Protein AF-A0A0F7ZTK9-F1 (afdb_monomer)

Secondary structure (DSSP, 8-state):
--SEEEEEESS-HHHHHHTTEEPPSS-TTSS-GGGG-HHHHHHHHHHHHHHHHHT-TT-SSSHHHHHHHHHHH---SEEEEES-HHHHHTT-SEEEEEE--TTEEEHHHHHTS--TT-EEEEET-EEGGGEEEEEEHHHHHTT-TT--SS--TTSSEE-TT--TT---TT--TTTT-SSS---S-TTGGGTTTHHHHHHHSS-HHHHHHHHHHHHGGGGT--SSS-SS------------

Radius of gyration: 19.14 Å; Cα contacts (8 Å, |Δi|>4): 371; chains: 1; bounding box: 62×44×48 Å

pLDDT: mean 77.36, std 20.19, range [31.84, 98.62]

Nearest PDB structures (foldseek):
  5zj4-assembly1_A  TM=7.120E-01  e=3.304E-05  Streptomyces coelicolor A3(2)
  6vpa-assembly1_A  TM=7.539E-01  e=1.441E-04  Streptomyces scabiei 87.22
  6vvf-assembly1_A  TM=7.313E-01  e=9.691E-05  Streptomyces scabiei 87.22
  5tlb-assembly1_A  TM=7.228E-01  e=1.085E-04  Streptomyces scabiei 87.22
  5zj5-assembly3_B  TM=7.251E-01  e=2.142E-04  Streptomyces coelicolor A3(2)

Structure (mmCIF, N/CA/C/O backbone):
data_AF-A0A0F7ZTK9-F1
#
_entry.id   AF-A0A0F7ZTK9-F1
#
loop_
_atom_site.group_PDB
_atom_site.id
_atom_site.type_symbol
_atom_site.label_atom_id
_atom_site.label_alt_id
_atom_site.label_comp_id
_atom_site.label_asym_id
_atom_site.label_entity_id
_atom_site.label_seq_id
_atom_site.pdbx_PDB_ins_code
_atom_site.Cartn_x
_atom_site.Cartn_y
_atom_site.Cartn_z
_atom_site.occupancy
_atom_site.B_iso_or_equiv
_atom_site.auth_seq_id
_atom_site.auth_comp_id
_atom_site.auth_asym_id
_atom_site.auth_atom_id
_atom_site.pdbx_PDB_model_num
ATOM 1 N N . MET A 1 1 ? 9.951 -4.730 12.021 1.00 65.50 1 MET A N 1
ATOM 2 C CA . MET A 1 1 ? 8.786 -4.399 11.183 1.00 65.50 1 MET A CA 1
ATOM 3 C C . MET A 1 1 ? 7.826 -3.617 12.055 1.00 65.50 1 MET A C 1
ATOM 5 O O . MET A 1 1 ? 7.583 -4.061 13.175 1.00 65.50 1 MET A O 1
ATOM 9 N N . PRO A 1 2 ? 7.360 -2.450 11.594 1.00 82.50 2 PRO A N 1
ATOM 10 C CA . PRO A 1 2 ? 6.341 -1.679 12.297 1.00 82.50 2 PRO A CA 1
ATOM 11 C C . PRO A 1 2 ? 5.033 -2.473 12.380 1.00 82.50 2 PRO A C 1
ATOM 13 O O . PRO A 1 2 ? 4.751 -3.314 11.530 1.00 82.50 2 PRO A O 1
ATOM 16 N N . LEU A 1 3 ? 4.222 -2.203 13.400 1.00 87.19 3 LEU A N 1
ATOM 17 C CA . LEU A 1 3 ? 2.919 -2.856 13.550 1.00 87.19 3 LEU A CA 1
ATOM 18 C C . LEU A 1 3 ? 1.877 -2.299 12.564 1.00 87.19 3 LEU A C 1
ATOM 20 O O . LEU A 1 3 ? 0.954 -3.007 12.146 1.00 87.19 3 LEU A O 1
ATOM 24 N N . PHE A 1 4 ? 2.039 -1.028 12.207 1.00 92.94 4 PHE A N 1
ATOM 25 C CA . PHE A 1 4 ? 1.175 -0.297 11.298 1.00 92.94 4 PHE A CA 1
ATOM 26 C C . PHE A 1 4 ? 2.005 0.457 10.269 1.00 92.94 4 PHE A C 1
ATOM 28 O O . PHE A 1 4 ? 3.120 0.885 10.547 1.00 92.94 4 PHE A O 1
ATOM 35 N N . LEU A 1 5 ? 1.425 0.612 9.090 1.00 95.69 5 LEU A N 1
ATOM 36 C CA . LEU A 1 5 ? 1.937 1.426 8.002 1.00 95.69 5 LEU A CA 1
ATOM 37 C C . LEU A 1 5 ? 0.833 2.375 7.548 1.00 95.69 5 LEU A C 1
ATOM 39 O O . LEU A 1 5 ? -0.349 2.158 7.831 1.00 95.69 5 LEU A O 1
ATOM 43 N N . TYR A 1 6 ? 1.219 3.412 6.826 1.00 97.94 6 TYR A N 1
ATOM 44 C CA . TYR A 1 6 ? 0.328 4.475 6.408 1.00 97.94 6 TYR A CA 1
ATOM 45 C C . TYR A 1 6 ? 0.368 4.663 4.906 1.00 97.94 6 TYR A C 1
ATOM 47 O O . TYR A 1 6 ? 1.392 4.484 4.251 1.00 97.94 6 TYR A O 1
ATOM 55 N N . ARG A 1 7 ? -0.775 5.035 4.343 1.00 97.44 7 ARG A N 1
ATOM 56 C CA . ARG A 1 7 ? -0.875 5.404 2.937 1.00 97.44 7 ARG A CA 1
ATOM 57 C C . ARG A 1 7 ? -1.788 6.599 2.794 1.00 97.44 7 ARG A C 1
ATOM 59 O O . ARG A 1 7 ? -2.949 6.512 3.179 1.00 97.44 7 ARG A O 1
ATOM 66 N N . GLY A 1 8 ? -1.303 7.665 2.172 1.00 97.12 8 GLY A N 1
ATOM 67 C CA . GLY A 1 8 ? -2.183 8.704 1.674 1.00 97.12 8 GLY A CA 1
ATOM 68 C C . GLY A 1 8 ? -2.751 8.343 0.306 1.00 97.12 8 GLY A C 1
ATOM 69 O O . GLY A 1 8 ? -2.057 7.805 -0.563 1.00 97.12 8 GLY A O 1
ATOM 70 N N . ASP A 1 9 ? -4.022 8.652 0.082 1.00 97.06 9 ASP A N 1
ATOM 71 C CA . ASP A 1 9 ? -4.670 8.469 -1.213 1.00 97.06 9 ASP A CA 1
ATOM 72 C C . ASP A 1 9 ? -5.716 9.563 -1.467 1.00 97.06 9 ASP A C 1
ATOM 74 O O . ASP A 1 9 ? -6.225 10.190 -0.542 1.00 97.06 9 ASP A O 1
ATOM 78 N N . LYS A 1 10 ? -6.028 9.815 -2.740 1.00 96.62 10 LYS A N 1
ATOM 79 C CA . LYS A 1 10 ? -7.106 10.746 -3.122 1.00 96.62 10 LYS A CA 1
ATOM 80 C C . LYS A 1 10 ? -8.473 10.067 -3.127 1.00 96.62 10 LYS A C 1
ATOM 82 O O . LYS A 1 10 ? -9.509 10.710 -3.015 1.00 96.62 10 LYS A O 1
ATOM 87 N N . ARG A 1 11 ? -8.485 8.745 -3.297 1.00 96.88 11 ARG A N 1
ATOM 88 C CA . ARG A 1 11 ? -9.713 7.949 -3.300 1.00 96.88 11 ARG A CA 1
ATOM 89 C C . ARG A 1 11 ? -10.266 7.852 -1.888 1.00 96.88 11 ARG A C 1
ATOM 91 O O . ARG A 1 11 ? -9.503 7.649 -0.942 1.00 96.88 11 ARG A O 1
ATOM 98 N N . SER A 1 12 ? -11.586 7.942 -1.771 1.00 97.94 12 SER A N 1
ATOM 99 C CA . SER A 1 12 ? -12.268 7.841 -0.484 1.00 97.94 12 SER A CA 1
ATOM 100 C C . SER A 1 12 ? -12.329 6.394 0.032 1.00 97.94 12 SER A C 1
ATOM 102 O O . SER A 1 12 ? -12.200 5.446 -0.758 1.00 97.94 12 SER A O 1
ATOM 104 N N . PRO A 1 13 ? -12.603 6.195 1.333 1.00 98.38 13 PRO A N 1
ATOM 105 C CA . PRO A 1 13 ? -12.765 4.871 1.934 1.00 98.38 13 PRO A CA 1
ATOM 106 C C . PRO A 1 13 ? -13.832 4.024 1.233 1.00 98.38 13 PRO A C 1
ATOM 108 O O . PRO A 1 13 ? -13.662 2.822 1.020 1.00 98.38 13 PRO A O 1
ATOM 111 N N . GLN A 1 14 ? -14.925 4.654 0.796 1.00 97.94 14 GLN A N 1
ATOM 112 C CA . GLN A 1 14 ? -15.985 3.995 0.033 1.00 97.94 14 GLN A CA 1
ATOM 113 C C . GLN A 1 14 ? -15.464 3.516 -1.326 1.00 97.94 14 GLN A C 1
ATOM 115 O O . GLN A 1 14 ? -15.740 2.394 -1.738 1.00 97.94 14 GLN A O 1
ATOM 120 N N . GLU A 1 15 ? -14.666 4.327 -2.019 1.00 97.25 15 GLU A N 1
ATOM 121 C CA . GLU A 1 15 ? -14.114 3.948 -3.318 1.00 97.25 15 GLU A CA 1
ATOM 122 C C . GLU A 1 15 ? -13.096 2.802 -3.218 1.00 97.25 15 GLU A C 1
ATOM 124 O O . GLU A 1 15 ? -13.092 1.897 -4.057 1.00 97.25 15 GLU A O 1
ATOM 129 N N . ILE A 1 16 ? -12.244 2.822 -2.188 1.00 97.25 16 ILE A N 1
ATOM 130 C CA . ILE A 1 16 ? -11.256 1.767 -1.927 1.00 97.25 16 ILE A CA 1
ATOM 131 C C . ILE A 1 16 ? -11.946 0.465 -1.500 1.00 97.25 16 ILE A C 1
ATOM 133 O O . ILE A 1 16 ? -11.636 -0.601 -2.040 1.00 97.25 16 ILE A O 1
ATOM 137 N N . SER A 1 17 ? -12.916 0.539 -0.586 1.00 96.69 17 SER A N 1
ATOM 138 C CA . SER A 1 17 ? -13.657 -0.635 -0.106 1.00 96.69 17 SER A CA 1
ATOM 139 C C . SER A 1 17 ? -14.460 -1.316 -1.216 1.00 96.69 17 SER A C 1
ATOM 141 O O . SER A 1 17 ? -14.409 -2.541 -1.331 1.00 96.69 17 SER A O 1
ATOM 143 N N . LEU A 1 18 ? -15.105 -0.553 -2.110 1.00 95.50 18 LEU A N 1
ATOM 144 C CA . LEU A 1 18 ? -15.810 -1.092 -3.283 1.00 95.50 18 LEU A CA 1
ATOM 145 C C . LEU A 1 18 ? -14.894 -1.879 -4.230 1.00 95.50 18 LEU A C 1
ATOM 147 O O . LEU A 1 18 ? -15.356 -2.769 -4.943 1.00 95.50 18 LEU A O 1
ATOM 151 N N . ARG A 1 19 ? -13.594 -1.571 -4.240 1.00 93.94 19 ARG A N 1
ATOM 152 C CA . ARG A 1 19 ? -12.584 -2.291 -5.029 1.00 93.94 19 ARG A CA 1
ATOM 153 C C . ARG A 1 19 ? -11.926 -3.432 -4.250 1.00 93.94 19 ARG A C 1
ATOM 155 O O . ARG A 1 19 ? -11.054 -4.101 -4.796 1.00 93.94 19 ARG A O 1
ATOM 162 N N . GLY A 1 20 ? -12.318 -3.660 -2.999 1.00 95.50 20 GLY A N 1
ATOM 163 C CA . GLY A 1 20 ? -11.719 -4.669 -2.129 1.00 95.50 20 GLY A CA 1
ATOM 164 C C . GLY A 1 20 ? -10.342 -4.287 -1.578 1.00 95.50 20 GLY A C 1
ATOM 165 O O . GLY A 1 20 ? -9.671 -5.151 -1.017 1.00 95.50 20 GLY A O 1
ATOM 166 N N . GLY A 1 21 ? -9.919 -3.024 -1.713 1.00 96.75 21 GLY A N 1
ATOM 167 C CA . GLY A 1 21 ? -8.639 -2.524 -1.211 1.00 96.75 21 GLY A CA 1
ATOM 168 C C . GLY A 1 21 ? -7.838 -1.705 -2.228 1.00 96.75 21 GLY A C 1
ATOM 169 O O . GLY A 1 21 ? -8.361 -1.214 -3.234 1.00 96.75 21 GLY A O 1
ATOM 170 N N . PHE A 1 22 ? -6.544 -1.544 -1.959 1.00 96.56 22 PHE A N 1
ATOM 171 C CA . PHE A 1 22 ? -5.609 -0.834 -2.824 1.00 96.56 22 PHE A CA 1
ATOM 172 C C . PHE A 1 22 ? -5.007 -1.782 -3.855 1.00 96.56 22 PHE A C 1
ATOM 174 O O . PHE A 1 22 ? -4.252 -2.696 -3.528 1.00 96.56 22 PHE A O 1
ATOM 181 N N . HIS A 1 23 ? -5.317 -1.522 -5.120 1.00 94.50 23 HIS A N 1
ATOM 182 C CA . HIS A 1 23 ? -4.739 -2.240 -6.251 1.00 94.50 23 HIS A CA 1
ATOM 183 C C . HIS A 1 23 ? -3.439 -1.571 -6.703 1.00 94.50 23 HIS A C 1
ATOM 185 O O . HIS A 1 23 ? -3.404 -0.334 -6.770 1.00 94.50 23 HIS A O 1
ATOM 191 N N . PRO A 1 24 ? -2.418 -2.353 -7.096 1.00 92.75 24 PRO A N 1
ATOM 192 C CA . PRO A 1 24 ? -1.284 -1.829 -7.840 1.00 92.75 24 PRO A CA 1
ATOM 193 C C . PRO A 1 24 ? -1.728 -1.157 -9.146 1.00 92.75 24 PRO A C 1
ATOM 195 O O . PRO A 1 24 ? -2.803 -1.436 -9.694 1.00 92.75 24 PRO A O 1
ATOM 198 N N . ARG A 1 25 ? -0.907 -0.233 -9.647 1.00 89.12 25 ARG A N 1
ATOM 199 C CA . ARG A 1 25 ? -1.225 0.539 -10.854 1.00 89.12 25 ARG A CA 1
ATOM 200 C C . ARG A 1 25 ? -0.991 -0.296 -12.114 1.00 89.12 25 ARG A C 1
ATOM 202 O O . ARG A 1 25 ? 0.031 -0.965 -12.234 1.00 89.12 25 ARG A O 1
ATOM 209 N N . GLY A 1 26 ? -1.901 -0.167 -13.080 1.00 84.94 26 GLY A N 1
ATOM 210 C CA . GLY A 1 26 ? -1.816 -0.842 -14.377 1.00 84.94 26 GLY A CA 1
ATOM 211 C C . GLY A 1 26 ? -2.242 -2.311 -14.322 1.00 84.94 26 GLY A C 1
ATOM 212 O O . GLY A 1 26 ? -2.774 -2.786 -13.319 1.00 84.94 26 GLY A O 1
ATOM 213 N N . ASP A 1 27 ? -2.080 -3.023 -15.435 1.00 81.81 27 ASP A N 1
ATOM 214 C CA . ASP A 1 27 ? -2.319 -4.468 -15.522 1.00 81.81 27 ASP A CA 1
ATOM 215 C C . ASP A 1 27 ? -0.994 -5.226 -15.406 1.00 81.81 27 ASP A C 1
ATOM 217 O O . ASP A 1 27 ? -0.403 -5.645 -16.397 1.00 81.81 27 ASP A O 1
ATOM 221 N N . TYR A 1 28 ? -0.485 -5.339 -14.179 1.00 78.19 28 TYR A N 1
ATOM 222 C CA . TYR A 1 28 ? 0.826 -5.943 -13.931 1.00 78.19 28 TYR A CA 1
ATOM 223 C C . TYR A 1 28 ? 0.842 -7.461 -14.142 1.00 78.19 28 TYR A C 1
ATOM 225 O O . TYR A 1 28 ? 1.911 -8.030 -14.324 1.00 78.19 28 TYR A O 1
ATOM 233 N N . ALA A 1 29 ? -0.323 -8.115 -14.160 1.00 70.94 29 ALA A N 1
ATOM 234 C CA . ALA A 1 29 ? -0.420 -9.538 -14.471 1.00 70.94 29 ALA A CA 1
ATOM 235 C C . ALA A 1 29 ? -0.174 -9.820 -15.965 1.00 70.94 29 ALA A C 1
ATOM 237 O O . ALA A 1 29 ? 0.280 -10.905 -16.315 1.00 70.94 29 ALA A O 1
ATOM 238 N N . ALA A 1 30 ? -0.459 -8.843 -16.832 1.00 70.75 30 ALA A N 1
ATOM 239 C CA . ALA A 1 30 ? -0.237 -8.920 -18.275 1.00 70.75 30 ALA A CA 1
ATOM 240 C C . ALA A 1 30 ? 1.024 -8.170 -18.746 1.00 70.75 30 ALA A C 1
ATOM 242 O O . ALA A 1 30 ? 1.289 -8.108 -19.948 1.00 70.75 30 ALA A O 1
ATOM 243 N N . ALA A 1 31 ? 1.778 -7.567 -17.825 1.00 77.06 31 ALA A N 1
ATOM 244 C CA . ALA A 1 31 ? 2.967 -6.783 -18.135 1.00 77.06 31 ALA A CA 1
ATOM 245 C C . ALA A 1 31 ? 4.256 -7.622 -18.080 1.00 77.06 31 ALA A C 1
ATOM 247 O O . ALA A 1 31 ? 4.241 -8.791 -17.693 1.00 77.06 31 ALA A O 1
ATOM 248 N N . GLY A 1 32 ? 5.375 -7.024 -18.496 1.00 81.56 32 GLY A N 1
ATOM 249 C CA . GLY A 1 32 ? 6.684 -7.669 -18.472 1.00 81.56 32 GLY A CA 1
ATOM 250 C C . GLY A 1 32 ? 7.244 -7.850 -17.053 1.00 81.56 32 GLY A C 1
ATOM 251 O O . GLY A 1 32 ? 6.706 -7.303 -16.085 1.00 81.56 32 GLY A O 1
ATOM 252 N N . PRO A 1 33 ? 8.335 -8.622 -16.899 1.00 83.88 33 PRO A N 1
ATOM 253 C CA . PRO A 1 33 ? 8.920 -8.953 -15.598 1.00 83.88 33 PRO A CA 1
ATOM 254 C C . PRO A 1 33 ? 9.335 -7.726 -14.771 1.00 83.88 33 PRO A C 1
ATOM 256 O O . PRO A 1 33 ? 9.338 -7.774 -13.541 1.00 83.88 33 PRO A O 1
ATOM 259 N N . GLU A 1 34 ? 9.627 -6.600 -15.421 1.00 82.19 34 GLU A N 1
ATOM 260 C CA . GLU A 1 34 ? 10.055 -5.356 -14.789 1.00 82.19 34 GLU A CA 1
ATOM 261 C C . GLU A 1 34 ? 9.026 -4.763 -13.817 1.00 82.19 34 GLU A C 1
ATOM 263 O O . GLU A 1 34 ? 9.393 -3.999 -12.922 1.00 82.19 34 GLU A O 1
ATOM 268 N N . VAL A 1 35 ? 7.740 -5.108 -13.935 1.00 86.94 35 VAL A N 1
ATOM 269 C CA . VAL A 1 35 ? 6.702 -4.598 -13.021 1.00 86.94 35 VAL A CA 1
ATOM 270 C C . VAL A 1 35 ? 6.853 -5.112 -11.589 1.00 86.94 35 VAL A C 1
ATOM 272 O O . VAL A 1 35 ? 6.312 -4.493 -10.670 1.00 86.94 35 VAL A O 1
ATOM 275 N N . PHE A 1 36 ? 7.612 -6.196 -11.406 1.00 86.44 36 PHE A N 1
ATOM 276 C CA . PHE A 1 36 ? 7.968 -6.785 -10.115 1.00 86.44 36 PHE A CA 1
ATOM 277 C C . PHE A 1 36 ? 9.302 -6.256 -9.559 1.00 86.44 36 PHE A C 1
ATOM 279 O O . PHE A 1 36 ? 9.698 -6.642 -8.463 1.00 86.44 36 PHE A O 1
ATOM 286 N N . SER A 1 37 ? 9.985 -5.337 -10.248 1.00 86.31 37 SER A N 1
ATOM 287 C CA . SER A 1 37 ? 11.198 -4.700 -9.722 1.00 86.31 37 SER A CA 1
ATOM 288 C C . SER A 1 37 ? 10.857 -3.618 -8.689 1.00 86.31 37 SER A C 1
ATOM 290 O O . SER A 1 37 ? 10.227 -2.611 -9.023 1.00 86.31 37 SER A O 1
ATOM 292 N N . ILE A 1 38 ? 11.308 -3.807 -7.442 1.00 85.75 38 ILE A N 1
ATOM 293 C CA . ILE A 1 38 ? 11.190 -2.805 -6.364 1.00 85.75 38 ILE A CA 1
ATOM 294 C C . ILE A 1 38 ? 12.002 -1.554 -6.707 1.00 85.75 38 ILE A C 1
ATOM 296 O O . ILE A 1 38 ? 11.503 -0.450 -6.540 1.00 85.75 38 ILE A O 1
ATOM 300 N N . ARG A 1 39 ? 13.203 -1.715 -7.284 1.00 85.19 39 ARG A N 1
ATOM 301 C CA . ARG A 1 39 ? 14.011 -0.596 -7.796 1.00 85.19 39 ARG A CA 1
ATOM 302 C C . ARG A 1 39 ? 13.207 0.264 -8.763 1.00 85.19 39 ARG A C 1
ATOM 304 O O . ARG A 1 39 ? 13.048 1.457 -8.547 1.00 85.19 39 ARG A O 1
ATOM 311 N N . ARG A 1 40 ? 12.640 -0.367 -9.797 1.00 84.38 40 ARG A N 1
ATOM 312 C CA . ARG A 1 40 ? 11.818 0.336 -10.783 1.00 84.38 40 ARG A CA 1
ATOM 313 C C . ARG A 1 40 ? 10.622 1.009 -10.111 1.00 84.38 40 ARG A C 1
ATOM 315 O O . ARG A 1 40 ? 10.275 2.115 -10.496 1.00 84.38 40 ARG A O 1
ATOM 322 N N . H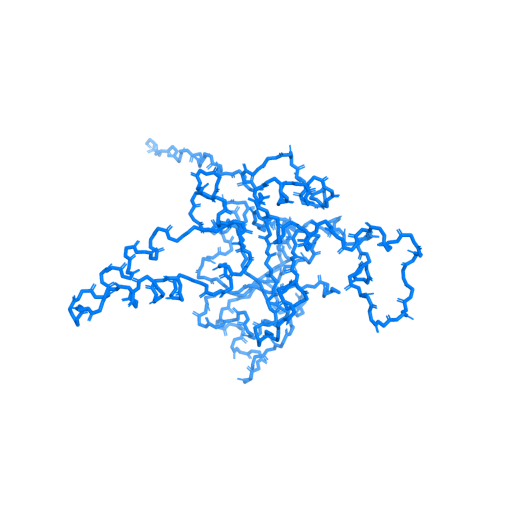IS A 1 41 ? 9.991 0.364 -9.130 1.00 88.25 41 HIS A N 1
ATOM 323 C CA . HIS A 1 41 ? 8.906 0.973 -8.366 1.00 88.25 41 HIS A CA 1
ATOM 324 C C . HIS A 1 41 ? 9.345 2.253 -7.636 1.00 88.25 41 HIS A C 1
ATOM 326 O O . HIS A 1 41 ? 8.731 3.288 -7.887 1.00 88.25 41 HIS A O 1
ATOM 332 N N . LYS A 1 42 ? 10.414 2.175 -6.826 1.00 86.25 42 LYS A N 1
ATOM 333 C CA . LYS A 1 42 ? 10.992 3.281 -6.039 1.00 86.25 42 LYS A CA 1
ATOM 334 C C . LYS A 1 42 ? 11.393 4.457 -6.925 1.00 86.25 42 LYS A C 1
ATOM 336 O O . LYS A 1 42 ? 10.996 5.589 -6.686 1.00 86.25 42 LYS A O 1
ATOM 341 N N . ASP A 1 43 ? 12.130 4.178 -7.997 1.00 83.56 43 ASP A N 1
ATOM 342 C CA . ASP A 1 43 ? 12.600 5.209 -8.929 1.00 83.56 43 ASP A CA 1
ATOM 343 C C . ASP A 1 43 ? 11.426 5.891 -9.669 1.00 83.56 43 ASP A C 1
ATOM 345 O O . ASP A 1 43 ? 11.512 7.023 -10.160 1.00 83.56 43 ASP A O 1
ATOM 349 N N . GLY A 1 44 ? 10.297 5.187 -9.744 1.00 81.62 44 GLY A N 1
ATOM 350 C CA . GLY A 1 44 ? 9.059 5.685 -10.296 1.00 81.62 44 GLY A CA 1
ATOM 351 C C . GLY A 1 44 ? 9.095 5.903 -11.814 1.00 81.62 44 GLY A C 1
ATOM 352 O O . GLY A 1 44 ? 10.097 5.702 -12.509 1.00 81.62 44 GLY A O 1
ATOM 353 N N . PRO A 1 45 ? 7.962 6.348 -12.376 1.00 73.81 45 PRO A N 1
ATOM 354 C CA . PRO A 1 45 ? 7.835 6.569 -13.812 1.00 73.81 45 PRO A CA 1
ATOM 355 C C . PRO A 1 45 ? 8.701 7.717 -14.330 1.00 73.81 45 PRO A C 1
ATOM 357 O O . PRO A 1 45 ? 9.010 7.737 -15.517 1.00 73.81 45 PRO A O 1
ATOM 360 N N . MET A 1 46 ? 9.069 8.673 -13.470 1.00 67.00 46 MET A N 1
ATOM 361 C CA . MET A 1 46 ? 9.837 9.853 -13.867 1.00 67.00 46 MET A CA 1
ATOM 362 C C . MET A 1 46 ? 11.299 9.507 -14.132 1.00 67.00 46 MET A C 1
ATOM 364 O O . MET A 1 46 ? 11.810 9.876 -15.183 1.00 67.00 46 MET A O 1
ATOM 368 N N . TYR A 1 47 ? 11.951 8.756 -13.239 1.00 64.94 47 TYR A N 1
ATOM 369 C CA . TYR A 1 47 ? 13.323 8.300 -13.461 1.00 64.94 47 TYR A CA 1
ATOM 370 C C . TYR A 1 47 ? 13.403 7.362 -14.670 1.00 64.94 47 TYR A C 1
ATOM 372 O O . TYR A 1 47 ? 14.293 7.485 -15.509 1.00 64.94 47 TYR A O 1
ATOM 380 N N . TRP A 1 48 ? 12.405 6.484 -14.831 1.00 59.66 48 TRP A N 1
ATOM 381 C CA . TRP A 1 48 ? 12.317 5.630 -16.013 1.00 59.66 48 TRP A CA 1
ATOM 382 C C . TRP A 1 48 ? 12.130 6.432 -17.310 1.00 59.66 48 TRP A C 1
ATOM 384 O O . TRP A 1 48 ? 12.812 6.165 -18.299 1.00 59.66 48 TRP A O 1
ATOM 394 N N . ALA A 1 49 ? 11.252 7.440 -17.312 1.00 59.59 49 ALA A N 1
ATOM 395 C CA . ALA A 1 49 ? 11.060 8.311 -18.467 1.00 59.59 49 ALA A CA 1
ATOM 396 C C . ALA A 1 49 ? 12.306 9.162 -18.766 1.00 59.59 49 ALA A C 1
ATOM 398 O O . ALA A 1 49 ? 12.627 9.348 -19.934 1.00 59.59 49 ALA A O 1
ATOM 399 N N . ALA A 1 50 ? 13.022 9.634 -17.740 1.00 58.84 50 ALA A N 1
ATOM 400 C CA . ALA A 1 50 ? 14.219 10.462 -17.874 1.00 58.84 50 ALA A CA 1
ATOM 401 C C . ALA A 1 50 ? 15.440 9.685 -18.403 1.00 58.84 50 ALA A C 1
ATOM 403 O O . ALA A 1 50 ? 16.178 10.210 -19.229 1.00 58.84 50 ALA A O 1
ATOM 404 N N . ASN A 1 51 ? 15.626 8.423 -18.010 1.00 57.59 51 ASN A N 1
ATOM 405 C CA . ASN A 1 51 ? 16.697 7.588 -18.573 1.00 57.59 51 ASN A CA 1
ATOM 406 C C . ASN A 1 51 ? 16.419 7.177 -20.027 1.00 57.59 51 ASN A C 1
ATOM 408 O O . ASN A 1 51 ? 17.341 7.024 -20.818 1.00 57.59 51 ASN A O 1
ATOM 412 N N . PHE A 1 52 ? 15.146 7.042 -20.408 1.00 55.62 52 PHE A N 1
ATOM 413 C CA . PHE A 1 52 ? 14.766 6.907 -21.819 1.00 55.62 52 PHE A CA 1
ATOM 414 C C . PHE A 1 52 ? 14.920 8.225 -22.588 1.00 55.62 52 PHE A C 1
ATOM 416 O O . PHE A 1 52 ? 15.158 8.222 -23.793 1.00 55.62 52 PHE A O 1
ATOM 423 N N . ALA A 1 53 ? 14.751 9.352 -21.895 1.00 52.19 53 ALA A N 1
ATOM 424 C CA . ALA A 1 53 ? 14.869 10.685 -22.458 1.00 52.19 53 ALA A CA 1
ATOM 425 C C . ALA A 1 53 ? 16.310 11.066 -22.787 1.00 52.19 53 ALA A C 1
ATOM 427 O O . ALA A 1 53 ? 16.546 11.722 -23.795 1.00 52.19 53 ALA A O 1
ATOM 428 N N . SER A 1 54 ? 17.270 10.641 -21.965 1.00 53.06 54 SER A N 1
ATOM 429 C CA . SER A 1 54 ? 18.692 10.884 -22.213 1.00 53.06 54 SER A CA 1
ATOM 430 C C . SER A 1 54 ? 19.225 10.160 -23.453 1.00 53.06 54 SER A C 1
ATOM 432 O O . SER A 1 54 ? 20.192 10.631 -24.039 1.00 53.06 54 SER A O 1
ATOM 434 N N . ASP A 1 55 ? 18.571 9.080 -23.899 1.00 51.84 55 ASP A N 1
ATOM 435 C CA . ASP A 1 55 ? 18.849 8.438 -25.196 1.00 51.84 55 ASP A CA 1
ATOM 436 C C . ASP A 1 55 ? 18.236 9.211 -26.387 1.00 51.84 55 ASP A C 1
ATOM 438 O O . ASP A 1 55 ? 18.542 8.939 -27.549 1.00 51.84 55 ASP A O 1
ATOM 442 N N . LEU A 1 56 ? 17.372 10.196 -26.117 1.00 50.69 56 LEU A N 1
ATOM 443 C CA . LEU A 1 56 ? 16.722 11.070 -27.093 1.00 50.69 56 LEU A CA 1
ATOM 444 C C . LEU A 1 56 ? 17.252 12.500 -26.929 1.00 50.69 56 LEU A C 1
ATOM 446 O O . LEU A 1 56 ? 16.551 13.392 -26.459 1.00 50.69 56 LEU A O 1
ATOM 450 N N . GLU A 1 57 ? 18.495 12.728 -27.347 1.00 50.94 57 GLU A N 1
ATOM 451 C CA . GLU A 1 57 ? 19.252 13.987 -27.210 1.00 50.94 57 GLU A CA 1
ATOM 452 C C . GLU A 1 57 ? 18.594 15.291 -27.758 1.00 50.94 57 GLU A C 1
ATOM 454 O O . GLU A 1 57 ? 19.264 16.316 -27.777 1.00 50.94 57 GLU A O 1
ATOM 459 N N . HIS A 1 58 ? 17.336 15.338 -28.232 1.00 51.06 58 HIS A N 1
ATOM 460 C CA . HIS A 1 58 ? 16.891 16.426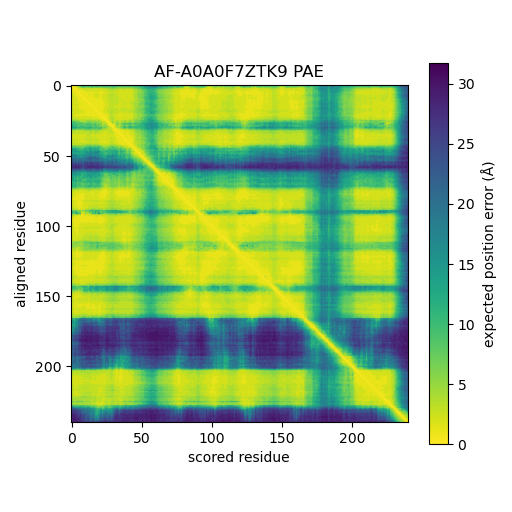 -29.133 1.00 51.06 58 HIS A CA 1
ATOM 461 C C . HIS A 1 58 ? 15.451 16.977 -29.035 1.00 51.06 58 HIS A C 1
ATOM 463 O O . HIS A 1 58 ? 15.003 17.607 -29.991 1.00 51.06 58 HIS A O 1
ATOM 469 N N . HIS A 1 59 ? 14.699 16.843 -27.938 1.00 51.78 59 HIS A N 1
ATOM 470 C CA . HIS A 1 59 ? 13.306 17.342 -27.943 1.00 51.78 59 HIS A CA 1
ATOM 471 C C . HIS A 1 59 ? 12.972 18.336 -26.827 1.00 51.78 59 HIS A C 1
ATOM 473 O O . HIS A 1 59 ? 12.374 17.961 -25.840 1.00 51.78 59 HIS A O 1
ATOM 479 N N . GLU A 1 60 ? 13.277 19.629 -26.983 1.00 56.47 60 GLU A N 1
ATOM 480 C CA . GLU A 1 60 ? 12.790 20.678 -26.055 1.00 56.47 60 GLU A CA 1
ATOM 481 C C . GLU A 1 60 ? 11.251 20.859 -26.082 1.00 56.47 60 GLU A C 1
ATOM 483 O O . GLU A 1 60 ? 10.674 21.400 -25.139 1.00 56.47 60 GLU A O 1
ATOM 488 N N . GLU A 1 61 ? 10.559 20.334 -27.099 1.00 58.50 61 GLU A N 1
ATOM 489 C CA . GLU A 1 61 ? 9.098 20.377 -27.241 1.00 58.50 61 GLU A CA 1
ATOM 490 C C . GLU A 1 61 ? 8.497 18.956 -27.190 1.00 58.50 61 GLU A C 1
ATOM 492 O O . GLU A 1 61 ? 8.941 18.061 -27.907 1.00 58.50 61 GLU A O 1
ATOM 497 N N . GLY A 1 62 ? 7.480 18.733 -26.343 1.00 61.97 62 GLY A N 1
ATOM 498 C CA . GLY A 1 62 ? 6.716 17.469 -26.284 1.00 61.97 62 GLY A CA 1
ATOM 499 C C . GLY A 1 62 ? 6.991 16.548 -25.084 1.00 61.97 62 GLY A C 1
ATOM 500 O O . GLY A 1 62 ? 6.258 15.576 -24.887 1.00 61.97 62 GLY A O 1
ATOM 501 N N . TRP A 1 63 ? 7.964 16.864 -24.215 1.00 66.38 63 TRP A N 1
ATOM 502 C CA . TRP A 1 63 ? 8.264 16.055 -23.017 1.00 66.38 63 TRP A CA 1
ATOM 503 C C . TRP A 1 63 ? 7.055 15.823 -22.116 1.00 66.38 63 TRP A C 1
ATOM 505 O O . TRP A 1 63 ? 6.905 14.736 -21.573 1.00 66.38 63 TRP A O 1
ATOM 515 N N . GLN A 1 64 ? 6.181 16.820 -21.958 1.00 66.69 64 GLN A N 1
ATOM 516 C CA . GLN A 1 64 ? 4.996 16.699 -21.107 1.00 66.69 64 GLN A CA 1
ATOM 517 C C . GLN A 1 64 ? 3.993 15.674 -21.651 1.00 66.69 64 GLN A C 1
ATOM 519 O O . GLN A 1 64 ? 3.396 14.939 -20.869 1.00 66.69 64 GLN A O 1
ATOM 524 N N . GLU A 1 65 ? 3.819 15.587 -22.968 1.00 69.88 65 GLU A N 1
ATOM 525 C CA . GLU A 1 65 ? 2.897 14.634 -23.592 1.00 69.88 65 GLU A CA 1
ATOM 526 C C . GLU A 1 65 ? 3.461 13.215 -23.525 1.00 69.88 65 GLU A C 1
ATOM 528 O O . GLU A 1 65 ? 2.780 12.320 -23.021 1.00 69.88 65 GLU A O 1
ATOM 533 N N . ILE A 1 66 ? 4.739 13.035 -23.882 1.00 67.62 66 ILE A N 1
ATOM 534 C CA . ILE A 1 66 ? 5.460 11.761 -23.725 1.00 67.62 66 ILE A CA 1
ATOM 535 C C . ILE A 1 66 ? 5.425 11.315 -22.258 1.00 67.62 66 ILE A C 1
ATOM 537 O O . ILE A 1 66 ? 5.124 10.161 -21.958 1.00 67.62 66 ILE A O 1
ATOM 541 N N . TYR A 1 67 ? 5.658 12.233 -21.322 1.00 67.38 67 TYR A N 1
ATOM 542 C CA . TYR A 1 67 ? 5.583 11.977 -19.887 1.00 67.38 67 TYR A CA 1
ATOM 543 C C . TYR A 1 67 ? 4.193 11.505 -19.456 1.00 67.38 67 TYR A C 1
ATOM 545 O O . TYR A 1 67 ? 4.074 10.481 -18.787 1.00 67.38 67 TYR A O 1
ATOM 553 N N . GLN A 1 68 ? 3.126 12.201 -19.855 1.00 70.00 68 GLN A N 1
ATOM 554 C CA . GLN A 1 68 ? 1.760 11.806 -19.504 1.00 70.00 68 GLN A CA 1
ATOM 555 C C . GLN A 1 68 ? 1.376 10.459 -20.124 1.00 70.00 68 GLN A C 1
ATOM 557 O O . GLN A 1 68 ? 0.718 9.645 -19.474 1.00 70.00 68 GLN A O 1
ATOM 562 N N . GLU A 1 69 ? 1.809 10.179 -21.351 1.00 70.06 69 GLU A N 1
ATOM 563 C CA . GLU A 1 69 ? 1.617 8.875 -21.985 1.00 70.06 69 GLU A CA 1
ATOM 564 C C . GLU A 1 69 ? 2.367 7.761 -21.249 1.00 70.06 69 GLU A C 1
ATOM 566 O O . GLU A 1 69 ? 1.780 6.719 -20.947 1.00 70.06 69 GLU A O 1
ATOM 571 N N . ARG A 1 70 ? 3.629 7.985 -20.871 1.00 69.69 70 ARG A N 1
ATOM 572 C CA . ARG A 1 70 ? 4.420 7.010 -20.108 1.00 69.69 70 ARG A CA 1
ATOM 573 C C . ARG A 1 70 ? 3.886 6.801 -18.700 1.00 69.69 70 ARG A C 1
ATOM 575 O O . ARG A 1 70 ? 3.793 5.662 -18.251 1.00 69.69 70 ARG A O 1
ATOM 582 N N . LEU A 1 71 ? 3.436 7.857 -18.028 1.00 71.00 71 LEU A N 1
ATOM 583 C CA . LEU A 1 71 ? 2.724 7.744 -16.759 1.00 71.00 71 LEU A CA 1
ATOM 584 C C . LEU A 1 71 ? 1.465 6.887 -16.897 1.00 71.00 71 LEU A C 1
ATOM 586 O O . LEU A 1 71 ? 1.178 6.071 -16.020 1.00 71.00 71 LEU A O 1
ATOM 590 N N . ARG A 1 72 ? 0.686 7.057 -17.971 1.00 72.31 72 ARG A N 1
ATOM 591 C CA . ARG A 1 72 ? -0.503 6.223 -18.226 1.00 72.31 72 ARG A CA 1
ATOM 592 C C . ARG A 1 72 ? -0.133 4.754 -18.431 1.00 72.31 72 ARG A C 1
ATOM 594 O O . ARG A 1 72 ? -0.903 3.892 -18.023 1.00 72.31 72 ARG A O 1
ATOM 601 N N . GLN A 1 73 ? 1.035 4.483 -19.008 1.00 75.19 73 GLN A N 1
ATOM 602 C CA . GLN A 1 73 ? 1.565 3.132 -19.220 1.00 75.19 73 GLN A CA 1
ATOM 603 C C . GLN A 1 73 ? 2.289 2.556 -17.990 1.00 75.19 73 GLN A C 1
ATOM 605 O O . GLN A 1 73 ? 2.523 1.347 -17.928 1.00 75.19 73 GLN A O 1
ATOM 610 N N . TRP A 1 74 ? 2.630 3.388 -16.997 1.00 83.06 74 TRP A N 1
ATOM 611 C CA . TRP A 1 74 ? 3.333 2.942 -15.800 1.00 83.06 74 TRP A CA 1
ATOM 612 C C . TRP A 1 74 ? 2.532 1.886 -15.052 1.00 83.06 74 TRP A C 1
ATOM 614 O O . TRP A 1 74 ? 1.430 2.137 -14.555 1.00 83.06 74 TRP A O 1
ATOM 624 N N . THR A 1 75 ? 3.140 0.713 -14.953 1.00 89.25 75 THR A N 1
ATOM 625 C CA . THR A 1 75 ? 2.569 -0.471 -14.327 1.00 89.25 75 THR A CA 1
ATOM 626 C C . THR A 1 75 ? 3.538 -0.993 -13.282 1.00 89.25 75 THR A C 1
ATOM 628 O O . THR A 1 75 ? 4.750 -0.969 -13.494 1.00 89.25 75 THR A O 1
ATOM 631 N N . THR A 1 76 ? 3.022 -1.441 -12.146 1.00 91.44 76 THR A N 1
ATOM 632 C CA . THR A 1 76 ? 3.815 -2.009 -11.055 1.00 91.44 76 THR A CA 1
ATOM 633 C C . THR A 1 76 ? 2.980 -3.027 -10.290 1.00 91.44 76 THR A C 1
ATOM 635 O O . THR A 1 76 ? 1.762 -2.885 -10.221 1.00 91.44 76 THR A O 1
ATOM 638 N N . ALA A 1 77 ? 3.628 -4.038 -9.718 1.00 93.00 77 ALA A N 1
ATOM 639 C CA . ALA A 1 77 ? 2.999 -5.027 -8.850 1.00 93.00 77 ALA A CA 1
ATOM 640 C C . ALA A 1 77 ? 2.828 -4.543 -7.397 1.00 93.00 77 ALA A C 1
ATOM 642 O O . ALA A 1 77 ? 2.283 -5.281 -6.578 1.00 93.00 77 ALA A O 1
ATOM 643 N N . TYR A 1 78 ? 3.274 -3.325 -7.073 1.00 93.75 78 TYR A N 1
ATOM 644 C CA . TYR A 1 78 ? 3.352 -2.824 -5.704 1.00 93.75 78 TYR A CA 1
ATOM 645 C C . TYR A 1 78 ? 2.403 -1.654 -5.413 1.00 93.75 78 TYR A C 1
ATOM 647 O O . TYR A 1 78 ? 2.019 -0.888 -6.303 1.00 93.75 78 TYR A O 1
ATOM 655 N N . VAL A 1 79 ? 2.062 -1.498 -4.134 1.00 95.62 79 VAL A N 1
ATOM 656 C CA . VAL A 1 79 ? 1.408 -0.311 -3.566 1.00 95.62 79 VAL A CA 1
ATOM 657 C C . VAL A 1 79 ? 2.295 0.256 -2.458 1.00 95.62 79 VAL A C 1
ATOM 659 O O . VAL A 1 79 ? 2.540 -0.443 -1.479 1.00 95.62 79 VAL A O 1
ATOM 662 N N . SER A 1 80 ? 2.727 1.512 -2.592 1.00 95.81 80 SER A N 1
ATOM 663 C CA . SER A 1 80 ? 3.538 2.206 -1.582 1.00 95.81 80 SER A CA 1
ATOM 664 C C . SER A 1 80 ? 2.768 2.493 -0.296 1.00 95.81 80 SER A C 1
ATOM 666 O O . SER A 1 80 ? 1.577 2.842 -0.320 1.00 95.81 80 SER A O 1
ATOM 668 N N . THR A 1 81 ? 3.487 2.406 0.811 1.00 96.69 81 THR A N 1
ATOM 669 C CA . THR A 1 81 ? 3.098 2.787 2.170 1.00 96.69 81 THR A CA 1
ATOM 670 C C . THR A 1 81 ? 4.328 3.352 2.885 1.00 96.69 81 THR A C 1
ATOM 672 O O . THR A 1 81 ? 5.442 3.133 2.427 1.00 96.69 81 THR A O 1
ATOM 675 N N . SER A 1 82 ? 4.146 4.047 4.003 1.00 95.81 82 SER A N 1
ATOM 676 C CA . SER A 1 82 ? 5.233 4.581 4.830 1.00 95.81 82 SER A CA 1
ATOM 677 C C . SER A 1 82 ? 5.058 4.161 6.288 1.00 95.81 82 SER A C 1
ATOM 679 O O . SER A 1 82 ? 3.937 3.920 6.744 1.00 95.81 82 SER A O 1
ATOM 681 N N . LYS A 1 83 ? 6.157 4.089 7.040 1.00 93.00 83 LYS A N 1
ATOM 682 C CA . LYS A 1 83 ? 6.127 4.019 8.512 1.00 93.00 83 LYS A CA 1
ATOM 683 C C . LYS A 1 83 ? 5.543 5.280 9.151 1.00 93.00 83 LYS A C 1
ATOM 685 O O . LYS A 1 83 ? 4.966 5.176 10.230 1.00 93.00 83 LYS A O 1
ATOM 690 N N . SER A 1 84 ? 5.654 6.428 8.485 1.00 94.00 84 SER A N 1
ATOM 691 C CA . SER A 1 84 ? 5.196 7.721 8.988 1.00 94.00 84 SER A CA 1
ATOM 692 C C . SER A 1 84 ? 3.876 8.133 8.343 1.00 94.00 84 SER A C 1
ATOM 694 O O . SER A 1 84 ? 3.735 8.163 7.116 1.00 94.00 84 SER A O 1
ATOM 696 N N . ALA A 1 85 ? 2.892 8.482 9.170 1.00 94.62 85 ALA A N 1
ATOM 697 C CA . ALA A 1 85 ? 1.626 9.020 8.689 1.00 94.62 85 ALA A CA 1
ATOM 698 C C . ALA A 1 85 ? 1.798 10.407 8.044 1.00 94.62 85 ALA A C 1
ATOM 700 O O . ALA A 1 85 ? 1.091 10.709 7.082 1.00 94.62 85 ALA A O 1
ATOM 701 N N . ASP A 1 86 ? 2.771 11.195 8.505 1.00 92.94 86 ASP A N 1
ATOM 702 C CA . ASP A 1 86 ? 3.122 12.492 7.922 1.00 92.94 86 ASP A CA 1
ATOM 703 C C . ASP A 1 86 ? 3.705 12.344 6.505 1.00 92.94 86 ASP A C 1
ATOM 705 O O . ASP A 1 86 ? 3.175 12.912 5.549 1.00 92.94 86 ASP A O 1
ATOM 709 N N . PHE A 1 87 ? 4.685 11.453 6.299 1.00 91.44 87 PHE A N 1
ATOM 710 C CA . PHE A 1 87 ? 5.184 11.182 4.941 1.00 91.44 87 PHE A CA 1
ATOM 711 C C . PHE A 1 87 ? 4.092 10.622 4.025 1.00 91.44 87 PHE A C 1
ATOM 713 O O . PHE A 1 87 ? 4.005 10.980 2.849 1.00 91.44 87 PHE A O 1
ATOM 720 N N . ALA A 1 88 ? 3.195 9.791 4.561 1.00 91.44 88 ALA A N 1
ATOM 721 C CA . ALA A 1 88 ? 2.068 9.277 3.798 1.00 91.44 88 ALA A CA 1
ATOM 722 C C . ALA A 1 88 ? 1.064 10.375 3.383 1.00 91.44 88 ALA A C 1
ATOM 724 O O . ALA A 1 88 ? 0.413 10.223 2.346 1.00 91.44 88 ALA A O 1
ATOM 725 N N . ARG A 1 89 ? 0.917 11.460 4.156 1.00 91.25 89 ARG A N 1
ATOM 726 C CA . ARG A 1 89 ? -0.104 12.508 3.974 1.00 91.25 89 ARG A CA 1
ATOM 727 C C . ARG A 1 89 ? 0.067 13.336 2.702 1.00 91.25 89 ARG A C 1
ATOM 729 O O . ARG A 1 89 ? -0.957 13.803 2.193 1.00 91.25 89 ARG A O 1
ATOM 736 N N . ASP A 1 90 ? 1.288 13.525 2.196 1.00 84.12 90 ASP A N 1
ATOM 737 C CA . ASP A 1 90 ? 1.673 14.492 1.145 1.00 84.12 90 ASP A CA 1
ATOM 738 C C . ASP A 1 90 ? 0.554 14.856 0.138 1.00 84.12 90 ASP A C 1
ATOM 740 O O . ASP A 1 90 ? 0.332 14.181 -0.877 1.00 84.12 90 ASP A O 1
ATOM 744 N N . ARG A 1 91 ? -0.179 15.945 0.424 1.00 74.56 91 ARG A N 1
ATOM 745 C CA . ARG A 1 91 ? -1.261 16.509 -0.415 1.00 74.56 91 ARG A CA 1
ATOM 746 C C . ARG A 1 91 ? -2.309 15.484 -0.889 1.00 74.56 91 ARG A C 1
ATOM 748 O O . ARG A 1 91 ? -2.833 15.583 -2.004 1.00 74.56 91 ARG A O 1
ATOM 755 N N . LYS A 1 92 ? -2.581 14.463 -0.077 1.00 91.19 92 LYS A N 1
ATOM 756 C CA . LYS A 1 92 ? -3.624 13.446 -0.288 1.00 91.19 92 LYS A CA 1
ATOM 757 C C . LYS A 1 92 ? -4.910 13.802 0.458 1.00 91.19 92 LYS A C 1
ATOM 759 O O . LYS A 1 92 ? -4.872 14.541 1.430 1.00 91.19 92 LYS A O 1
ATOM 764 N N . ASP A 1 93 ? -6.044 13.278 0.014 1.00 95.69 93 ASP A N 1
ATOM 765 C CA . ASP A 1 93 ? -7.338 13.640 0.613 1.00 95.69 93 ASP A CA 1
ATOM 766 C C . ASP A 1 93 ? -7.662 12.778 1.843 1.00 95.69 93 ASP A C 1
ATOM 768 O O . ASP A 1 93 ? -8.501 13.144 2.660 1.00 95.69 93 ASP A O 1
ATOM 772 N N . TRP A 1 94 ? -6.989 11.633 1.978 1.00 97.94 94 TRP A N 1
ATOM 773 C CA . TRP A 1 94 ? -7.181 10.662 3.050 1.00 97.94 94 TRP A CA 1
ATOM 774 C C . TRP A 1 94 ? -5.848 10.055 3.461 1.00 97.94 94 TRP A C 1
ATOM 776 O O . TRP A 1 94 ? -5.012 9.797 2.593 1.00 97.94 94 TRP A O 1
ATOM 786 N N . VAL A 1 95 ? -5.694 9.743 4.749 1.00 98.00 95 VAL A N 1
ATOM 787 C CA . VAL A 1 95 ? -4.598 8.921 5.279 1.00 98.00 95 VAL A CA 1
ATOM 788 C C . VAL A 1 95 ? -5.181 7.650 5.883 1.00 98.00 95 VAL A C 1
ATOM 790 O O . VAL A 1 95 ? -6.067 7.694 6.734 1.00 98.00 95 VAL A O 1
ATOM 793 N N . TYR A 1 96 ? -4.687 6.503 5.430 1.00 98.56 96 TYR A N 1
ATOM 794 C CA . TYR A 1 96 ? -5.142 5.184 5.855 1.00 98.56 96 TYR A CA 1
ATOM 795 C C . TYR A 1 96 ? -4.121 4.548 6.785 1.00 98.56 96 TYR A C 1
ATOM 797 O O . TYR A 1 96 ? -2.947 4.459 6.433 1.00 98.56 96 TYR A O 1
ATOM 805 N N . LYS A 1 97 ? -4.585 4.044 7.931 1.00 98.06 97 LYS A N 1
ATOM 806 C CA . LYS A 1 97 ? -3.802 3.201 8.839 1.00 98.06 97 LYS A CA 1
ATOM 807 C C . LYS A 1 97 ? -3.986 1.744 8.436 1.00 98.06 97 LYS A C 1
ATOM 809 O O . LYS A 1 97 ? -5.108 1.239 8.383 1.00 98.06 97 LYS A O 1
ATOM 814 N N . ILE A 1 98 ? -2.890 1.059 8.149 1.00 97.38 98 ILE A N 1
ATOM 815 C CA . ILE A 1 98 ? -2.867 -0.289 7.581 1.00 97.38 98 ILE A CA 1
ATOM 816 C C . ILE A 1 98 ? -2.113 -1.211 8.533 1.00 97.38 98 ILE A C 1
ATOM 818 O O . ILE A 1 98 ? -1.037 -0.874 9.020 1.00 97.38 98 ILE A O 1
ATOM 822 N N . ARG A 1 99 ? -2.672 -2.390 8.806 1.00 94.50 99 ARG A N 1
ATOM 823 C CA . ARG A 1 99 ? -1.985 -3.444 9.552 1.00 94.50 99 ARG A CA 1
ATOM 824 C C . ARG A 1 99 ? -0.852 -4.005 8.701 1.00 94.50 99 ARG A C 1
ATOM 826 O O . ARG A 1 99 ? -1.097 -4.468 7.587 1.00 94.50 99 ARG A O 1
ATOM 833 N N . ALA A 1 100 ? 0.361 -4.001 9.246 1.00 91.06 100 ALA A N 1
ATOM 834 C CA . ALA A 1 100 ? 1.487 -4.636 8.583 1.00 91.06 100 ALA A CA 1
ATOM 835 C C . ALA A 1 100 ? 1.286 -6.159 8.504 1.00 91.06 100 ALA A C 1
ATOM 837 O O . ALA A 1 100 ? 0.902 -6.806 9.478 1.00 91.06 100 ALA A O 1
ATOM 838 N N . THR A 1 101 ? 1.555 -6.720 7.331 1.00 89.44 101 THR A N 1
ATOM 839 C CA . THR A 1 101 ? 1.466 -8.148 7.009 1.00 89.44 101 THR A CA 1
ATOM 840 C C . THR A 1 101 ? 2.665 -8.539 6.145 1.00 89.44 101 THR A C 1
ATOM 842 O O . THR A 1 101 ? 3.284 -7.663 5.540 1.00 89.44 101 THR A O 1
ATOM 845 N N . PRO A 1 102 ? 2.992 -9.837 6.023 1.00 88.06 102 PRO A N 1
ATOM 846 C CA . PRO A 1 102 ? 4.205 -10.275 5.336 1.00 88.06 102 PRO A CA 1
ATOM 847 C C . PRO A 1 102 ? 4.348 -9.832 3.874 1.00 88.06 102 PRO A C 1
ATOM 849 O O . PRO A 1 102 ? 5.465 -9.761 3.389 1.00 88.06 102 PRO A O 1
ATOM 852 N N . ASN A 1 103 ? 3.265 -9.505 3.159 1.00 90.69 103 ASN A N 1
ATOM 853 C CA . ASN A 1 103 ? 3.364 -9.000 1.784 1.00 90.69 103 ASN A CA 1
ATOM 854 C C . ASN A 1 103 ? 3.847 -7.536 1.676 1.00 90.69 103 ASN A C 1
ATOM 856 O O . ASN A 1 103 ? 3.995 -7.048 0.556 1.00 90.69 103 ASN A O 1
ATOM 860 N N . LEU A 1 104 ? 4.058 -6.836 2.798 1.00 91.06 104 LEU A N 1
ATOM 861 C CA . LEU A 1 104 ? 4.654 -5.498 2.861 1.00 91.06 104 LEU A CA 1
ATOM 862 C C . LEU A 1 104 ? 6.165 -5.612 3.096 1.00 91.06 104 LEU A C 1
ATOM 864 O O . LEU A 1 104 ? 6.611 -6.090 4.138 1.00 91.06 104 LEU A O 1
ATOM 868 N N . ILE A 1 105 ? 6.944 -5.161 2.118 1.00 88.19 105 ILE A N 1
ATOM 869 C CA . ILE A 1 105 ? 8.398 -5.336 2.045 1.00 88.19 105 ILE A CA 1
ATOM 870 C C . ILE A 1 105 ? 9.077 -3.995 2.341 1.00 88.19 105 ILE A C 1
ATOM 872 O O . ILE A 1 105 ? 8.691 -2.988 1.753 1.00 88.19 105 ILE A O 1
ATOM 876 N N . ASN A 1 106 ? 10.078 -3.981 3.229 1.00 87.69 106 ASN A N 1
ATOM 877 C CA . ASN A 1 106 ? 10.875 -2.782 3.515 1.00 87.69 106 ASN A CA 1
ATOM 878 C C . ASN A 1 106 ? 11.785 -2.465 2.319 1.00 87.69 106 ASN A C 1
ATOM 880 O O . ASN A 1 106 ? 12.614 -3.299 1.944 1.00 87.69 106 ASN A O 1
ATOM 884 N N . VAL A 1 107 ? 11.636 -1.281 1.726 1.00 85.19 107 VAL A N 1
ATOM 885 C CA . VAL A 1 107 ? 12.409 -0.872 0.547 1.00 85.19 107 VAL A CA 1
ATOM 886 C C . VAL A 1 107 ? 13.871 -0.607 0.899 1.00 85.19 107 VAL A C 1
ATOM 888 O O . VAL A 1 107 ? 14.750 -1.082 0.179 1.00 85.19 107 VAL A O 1
ATOM 891 N N . GLU A 1 108 ? 14.129 0.080 2.014 1.00 85.00 108 GLU A N 1
ATOM 892 C CA . GLU A 1 108 ? 15.480 0.412 2.488 1.00 85.00 108 GLU A CA 1
ATOM 893 C C . GLU A 1 108 ? 16.318 -0.852 2.701 1.00 85.00 108 GLU A C 1
ATOM 895 O O . GLU A 1 108 ? 17.375 -1.000 2.089 1.00 85.00 108 GLU A O 1
ATOM 900 N N . ASP A 1 109 ? 15.794 -1.811 3.471 1.00 80.38 109 ASP A N 1
ATOM 901 C CA . ASP A 1 109 ? 16.493 -3.074 3.751 1.00 80.38 109 ASP A CA 1
ATOM 902 C C . ASP A 1 109 ? 16.712 -3.899 2.471 1.00 80.38 109 ASP A C 1
ATOM 904 O O . ASP A 1 109 ? 17.720 -4.585 2.321 1.00 80.38 109 ASP A O 1
ATOM 908 N N . THR A 1 110 ? 15.762 -3.850 1.530 1.00 79.00 110 THR A N 1
ATOM 909 C CA . THR A 1 110 ? 15.828 -4.651 0.298 1.00 79.00 110 THR A CA 1
ATOM 910 C C . THR A 1 110 ? 16.835 -4.094 -0.704 1.00 79.00 110 THR A C 1
ATOM 912 O O . THR A 1 110 ? 17.482 -4.856 -1.430 1.00 79.00 110 THR A O 1
ATOM 915 N N . LEU A 1 111 ? 16.938 -2.768 -0.792 1.00 79.06 111 LEU A N 1
ATOM 916 C CA . LEU A 1 111 ? 17.813 -2.088 -1.743 1.00 79.06 111 LEU A CA 1
ATOM 917 C C . LEU A 1 111 ? 19.169 -1.700 -1.145 1.00 79.06 111 LEU A C 1
ATOM 919 O O . LEU A 1 111 ? 20.034 -1.294 -1.917 1.00 79.06 111 LEU A O 1
ATOM 923 N N . ASP A 1 112 ? 19.356 -1.872 0.169 1.00 80.19 112 ASP A N 1
ATOM 924 C CA . ASP A 1 112 ? 20.533 -1.425 0.928 1.00 80.19 112 ASP A CA 1
ATOM 925 C C . ASP A 1 112 ? 20.807 0.072 0.702 1.00 80.19 112 ASP A C 1
ATOM 927 O O . ASP A 1 112 ? 21.918 0.515 0.410 1.00 80.19 112 ASP A O 1
ATOM 931 N N . GLU A 1 113 ? 19.734 0.861 0.756 1.00 78.38 113 GLU A N 1
ATOM 932 C CA . GLU A 1 113 ? 19.755 2.287 0.459 1.00 78.38 113 GLU A CA 1
ATOM 933 C C . GLU A 1 113 ? 18.854 3.057 1.400 1.00 78.38 113 GLU A C 1
ATOM 935 O O . GLU A 1 113 ? 17.668 2.750 1.504 1.00 78.38 113 GLU A O 1
ATOM 940 N N . PHE A 1 114 ? 19.398 4.134 1.962 1.00 80.75 114 PHE A N 1
ATOM 941 C CA . PHE A 1 114 ? 18.628 5.072 2.762 1.00 80.75 114 PHE A CA 1
ATOM 942 C C . PHE A 1 114 ? 17.390 5.560 2.001 1.00 80.75 114 PHE A C 1
ATOM 944 O O . PHE A 1 114 ? 17.473 5.980 0.839 1.00 80.75 114 PHE A O 1
ATOM 951 N N . ASP A 1 115 ? 16.251 5.511 2.682 1.00 80.69 115 ASP A N 1
ATOM 952 C CA . ASP A 1 115 ? 14.972 5.940 2.150 1.00 80.69 115 ASP A CA 1
ATOM 953 C C . ASP A 1 115 ? 14.298 6.921 3.107 1.00 80.69 115 ASP A C 1
ATOM 955 O O . ASP A 1 115 ? 13.840 6.563 4.191 1.00 80.69 115 ASP A O 1
ATOM 959 N N . VAL A 1 116 ? 14.239 8.180 2.676 1.00 82.31 116 VAL A N 1
ATOM 960 C CA . VAL A 1 116 ? 13.622 9.268 3.442 1.00 82.31 116 VAL A CA 1
ATOM 961 C C . VAL A 1 116 ? 12.123 9.074 3.630 1.00 82.31 116 VAL A C 1
ATOM 963 O O . VAL A 1 116 ? 11.575 9.615 4.581 1.00 82.31 116 VAL A O 1
ATOM 966 N N . GLU A 1 117 ? 11.462 8.329 2.740 1.00 82.00 117 GLU A N 1
ATOM 967 C CA . GLU A 1 117 ? 10.017 8.096 2.810 1.00 82.00 117 GLU A CA 1
ATOM 968 C C . GLU A 1 117 ? 9.664 6.952 3.768 1.00 82.00 117 GLU A C 1
ATOM 970 O O . GLU A 1 117 ? 8.483 6.697 4.026 1.00 82.00 117 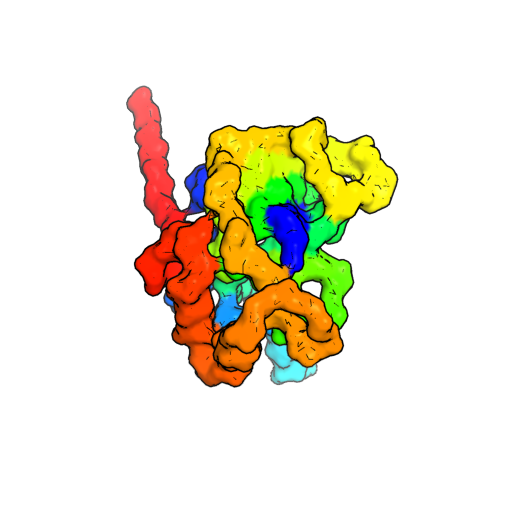GLU A O 1
ATOM 975 N N . GLU A 1 118 ? 10.679 6.272 4.312 1.00 87.81 118 GLU A N 1
ATOM 976 C CA . GLU A 1 118 ? 10.540 5.073 5.132 1.00 87.81 118 GLU A CA 1
ATOM 977 C C . GLU A 1 118 ? 9.591 4.050 4.468 1.00 87.81 118 GLU A C 1
ATOM 979 O O . GLU A 1 118 ? 8.674 3.518 5.114 1.00 87.81 118 GLU A O 1
ATOM 984 N N . GLU A 1 119 ? 9.771 3.831 3.156 1.00 91.06 119 GLU A N 1
ATOM 985 C CA . GLU A 1 119 ? 8.812 3.160 2.283 1.00 91.06 119 GLU A CA 1
ATOM 986 C C . GLU A 1 119 ? 8.737 1.656 2.562 1.00 91.06 119 GLU A C 1
ATOM 988 O O . GLU A 1 119 ? 9.726 0.921 2.679 1.00 91.06 119 GLU A O 1
ATOM 993 N N . PHE A 1 120 ? 7.497 1.179 2.597 1.00 93.19 120 PHE A N 1
ATOM 994 C CA . PHE A 1 120 ? 7.157 -0.226 2.473 1.00 93.19 120 PHE A CA 1
ATOM 995 C C . PHE A 1 120 ? 6.277 -0.414 1.252 1.00 93.19 120 PHE A C 1
ATOM 997 O O . PHE A 1 120 ? 5.299 0.309 1.050 1.00 93.19 120 PHE A O 1
ATOM 1004 N N . VAL A 1 121 ? 6.564 -1.450 0.478 1.00 93.12 121 VAL A N 1
ATOM 1005 C CA . VAL A 1 121 ? 5.798 -1.779 -0.722 1.00 93.12 121 VAL A CA 1
ATOM 1006 C C . VAL A 1 121 ? 4.985 -3.045 -0.510 1.00 93.12 121 VAL A C 1
ATOM 1008 O O . VAL A 1 121 ? 5.516 -4.097 -0.163 1.00 93.12 121 VAL A O 1
ATOM 1011 N N . ALA A 1 122 ? 3.674 -2.960 -0.732 1.00 94.12 122 ALA A N 1
ATOM 1012 C CA . ALA A 1 122 ? 2.782 -4.110 -0.663 1.00 94.12 122 ALA A CA 1
ATOM 1013 C C . ALA A 1 122 ? 2.748 -4.840 -2.007 1.00 94.12 122 ALA A C 1
ATOM 1015 O O . ALA A 1 122 ? 2.165 -4.339 -2.975 1.00 94.12 122 ALA A O 1
ATOM 1016 N N . LEU A 1 123 ? 3.335 -6.033 -2.072 1.00 92.94 123 LEU A N 1
ATOM 1017 C CA . LEU A 1 123 ? 3.286 -6.866 -3.268 1.00 92.94 123 LEU A CA 1
ATOM 1018 C C . LEU A 1 123 ? 1.862 -7.386 -3.499 1.00 92.94 123 LEU A C 1
ATOM 1020 O O . LEU A 1 123 ? 1.225 -7.964 -2.617 1.00 92.94 123 LEU A O 1
ATOM 1024 N N . GLY A 1 124 ? 1.355 -7.166 -4.708 1.00 92.50 124 GLY A N 1
ATOM 1025 C CA . GLY A 1 124 ? 0.032 -7.590 -5.150 1.00 92.50 124 GLY A CA 1
ATOM 1026 C C . GLY A 1 124 ? -1.115 -6.657 -4.745 1.00 92.50 124 GLY A C 1
ATOM 1027 O O . GLY A 1 124 ? -2.195 -6.743 -5.339 1.00 92.50 124 GLY A O 1
ATOM 1028 N N . GLY A 1 125 ? -0.885 -5.744 -3.798 1.00 94.94 125 GLY A N 1
ATOM 1029 C CA . GLY A 1 125 ? -1.876 -4.807 -3.269 1.00 94.94 125 GLY A CA 1
ATOM 1030 C C . GLY A 1 125 ? -2.098 -4.932 -1.762 1.00 94.94 125 GLY A C 1
ATOM 1031 O O . GLY A 1 125 ? -1.405 -5.672 -1.069 1.00 94.94 125 GLY A O 1
ATOM 1032 N N . ILE A 1 126 ? -3.083 -4.187 -1.261 1.00 97.00 126 ILE A N 1
ATOM 1033 C CA . ILE A 1 126 ? -3.469 -4.151 0.157 1.00 97.00 126 ILE A CA 1
ATOM 1034 C C . ILE A 1 126 ? -4.969 -4.399 0.243 1.00 97.00 126 ILE A C 1
ATOM 1036 O O . ILE A 1 126 ? -5.754 -3.601 -0.267 1.00 97.00 126 ILE A O 1
ATOM 1040 N N . LEU A 1 127 ? -5.375 -5.495 0.874 1.00 96.56 127 LEU A N 1
ATOM 1041 C CA . LEU A 1 127 ? -6.779 -5.852 1.055 1.00 96.56 127 LEU A CA 1
ATOM 1042 C C . LEU A 1 127 ? -7.496 -4.830 1.935 1.00 96.56 127 LEU A C 1
ATOM 1044 O O . LEU A 1 127 ? -6.930 -4.308 2.894 1.00 96.56 127 LEU A O 1
ATOM 1048 N N . TRP A 1 128 ? -8.787 -4.611 1.679 1.00 97.38 128 TRP A N 1
ATOM 1049 C CA . TRP A 1 128 ? -9.609 -3.759 2.541 1.00 97.38 128 TRP A CA 1
ATOM 1050 C C . TRP A 1 128 ? -9.622 -4.241 3.996 1.00 97.38 128 TRP A C 1
ATOM 1052 O O . TRP A 1 128 ? -9.603 -3.431 4.914 1.00 97.38 128 TRP A O 1
ATOM 1062 N N . SER A 1 129 ? -9.560 -5.555 4.219 1.00 96.12 129 SER A N 1
ATOM 1063 C CA . SER A 1 129 ? -9.481 -6.136 5.561 1.00 96.12 129 SER A CA 1
ATOM 1064 C C . SER A 1 129 ? -8.170 -5.841 6.297 1.00 96.12 129 SER A C 1
ATOM 1066 O O . SER A 1 129 ? -8.133 -5.998 7.510 1.00 96.12 129 SER A O 1
ATOM 1068 N N . GLN A 1 130 ? -7.108 -5.402 5.606 1.00 96.00 130 GLN A N 1
ATOM 1069 C CA . GLN A 1 130 ? -5.861 -4.937 6.235 1.00 96.00 130 GLN A CA 1
ATOM 1070 C C . GLN A 1 130 ? -5.951 -3.479 6.711 1.00 96.00 130 GLN A C 1
ATOM 1072 O O . GLN A 1 130 ? -5.130 -3.047 7.519 1.00 96.00 130 GLN A O 1
ATOM 1077 N N . VAL A 1 131 ? -6.915 -2.701 6.211 1.00 98.19 131 VAL A N 1
ATOM 1078 C CA . VAL A 1 131 ? -7.093 -1.294 6.586 1.00 98.19 131 VAL A CA 1
ATOM 1079 C C . VAL A 1 131 ? -7.767 -1.243 7.951 1.00 98.19 131 VAL A C 1
ATOM 1081 O O . VAL A 1 131 ? -8.892 -1.710 8.094 1.00 98.19 131 VAL A O 1
ATOM 1084 N N . VAL A 1 132 ? -7.085 -0.670 8.941 1.00 98.06 132 VAL A N 1
ATOM 1085 C CA . VAL A 1 132 ? -7.585 -0.501 10.316 1.00 98.06 132 VAL A CA 1
ATOM 1086 C C . VAL A 1 132 ? -8.615 0.622 10.370 1.00 98.06 132 VAL A C 1
ATOM 1088 O O . VAL A 1 132 ? -9.641 0.503 11.033 1.00 98.06 132 VAL A O 1
ATOM 1091 N N . GLY A 1 133 ? -8.348 1.705 9.647 1.00 98.44 133 GLY A N 1
ATOM 1092 C CA . GLY A 1 133 ? -9.191 2.888 9.596 1.00 98.44 133 GLY A CA 1
ATOM 1093 C C . GLY A 1 133 ? -8.541 4.001 8.785 1.00 98.44 133 GLY A C 1
ATOM 1094 O O . GLY A 1 133 ? -7.494 3.799 8.158 1.00 98.44 133 GLY A O 1
ATOM 1095 N N . TRP A 1 134 ? -9.166 5.169 8.784 1.00 98.62 134 TRP A N 1
ATOM 1096 C CA . TRP A 1 134 ? -8.719 6.324 8.010 1.00 98.62 134 TRP A CA 1
ATOM 1097 C C . TRP A 1 134 ? -9.056 7.641 8.696 1.00 98.62 134 TRP A C 1
ATOM 1099 O O . TRP A 1 134 ? -9.908 7.710 9.575 1.00 98.62 134 TRP A O 1
ATOM 1109 N N . ILE A 1 135 ? -8.409 8.699 8.233 1.00 97.88 135 ILE A N 1
ATOM 1110 C CA . ILE A 1 135 ? -8.695 10.081 8.596 1.00 97.88 135 ILE A CA 1
ATOM 1111 C C . ILE A 1 135 ? -8.708 10.931 7.323 1.00 97.88 135 ILE A C 1
ATOM 1113 O O . ILE A 1 135 ? -7.985 10.628 6.365 1.00 97.88 135 ILE A O 1
ATOM 1117 N N . SER A 1 136 ? -9.567 11.950 7.281 1.00 97.12 136 SER A N 1
ATOM 1118 C CA . SER A 1 136 ? -9.567 12.915 6.180 1.00 97.12 136 SER A CA 1
ATOM 1119 C C . SER A 1 136 ? -8.307 13.787 6.234 1.00 97.12 136 SER A C 1
ATOM 1121 O O . SER A 1 136 ? -7.699 13.950 7.290 1.00 97.12 136 SER A O 1
ATOM 1123 N N . GLY A 1 137 ? -7.893 14.344 5.098 1.00 93.25 137 GLY A N 1
ATOM 1124 C CA . GLY A 1 137 ? -6.754 15.261 5.045 1.00 93.25 137 GLY A CA 1
ATOM 1125 C C . GLY A 1 137 ? -6.957 16.491 5.933 1.00 93.25 137 GLY A C 1
ATOM 1126 O O . GLY A 1 137 ? -6.041 16.863 6.657 1.00 93.25 137 GLY A O 1
ATOM 1127 N N . ASP A 1 138 ? -8.168 17.054 5.941 1.00 93.31 138 ASP A N 1
ATOM 1128 C CA . ASP A 1 138 ? -8.513 18.221 6.762 1.00 93.31 138 ASP A CA 1
ATOM 1129 C C . ASP A 1 138 ? -8.420 17.907 8.264 1.00 93.31 138 ASP A C 1
ATOM 1131 O O . ASP A 1 138 ? -7.857 18.686 9.034 1.00 93.31 138 ASP A O 1
ATOM 1135 N N . ASP A 1 139 ? -8.928 16.745 8.689 1.00 94.81 139 ASP A N 1
ATOM 1136 C CA . ASP A 1 139 ? -8.836 16.325 10.090 1.00 94.81 139 ASP A CA 1
ATOM 1137 C C . ASP A 1 139 ? -7.388 15.997 10.474 1.00 94.81 139 ASP A C 1
ATOM 1139 O O . ASP A 1 139 ? -6.965 16.336 11.577 1.00 94.81 139 ASP A O 1
ATOM 1143 N N . PHE A 1 140 ? -6.605 15.389 9.577 1.00 94.44 140 PHE A N 1
ATOM 1144 C CA . PHE A 1 140 ? -5.185 15.111 9.810 1.00 94.44 140 PHE A CA 1
ATOM 1145 C C . PHE A 1 140 ? -4.398 16.395 10.073 1.00 94.44 140 PHE A C 1
ATOM 1147 O O . PHE A 1 140 ? -3.688 16.487 11.075 1.00 94.44 140 PHE A O 1
ATOM 1154 N N . ASP A 1 141 ? -4.590 17.405 9.223 1.00 91.19 141 ASP A N 1
ATOM 1155 C CA . ASP A 1 141 ? -3.900 18.694 9.319 1.00 91.19 141 ASP A CA 1
ATOM 1156 C C . ASP A 1 141 ? -4.313 19.472 10.587 1.00 91.19 141 ASP A C 1
ATOM 1158 O O . ASP A 1 141 ? -3.616 20.385 11.027 1.00 91.19 141 ASP A O 1
ATOM 1162 N N . SER A 1 142 ? -5.433 19.095 11.216 1.00 91.44 142 SER A N 1
ATOM 1163 C CA . SER A 1 142 ? -5.894 19.676 12.480 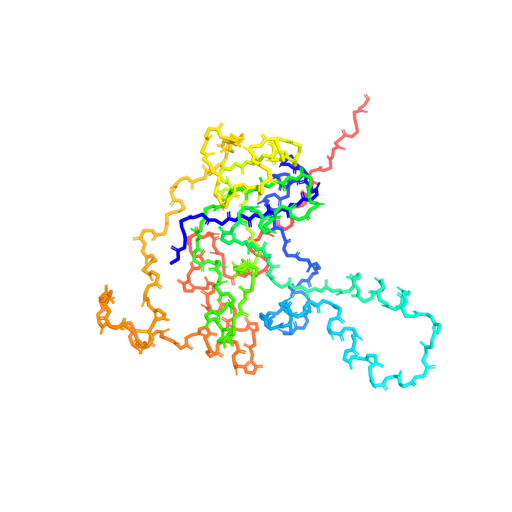1.00 91.44 142 SER A CA 1
ATOM 1164 C C . SER A 1 142 ? -5.248 19.066 13.734 1.00 91.44 142 SER A C 1
ATOM 1166 O O . SER A 1 142 ? -5.369 19.640 14.819 1.00 91.44 142 SER A O 1
ATOM 1168 N N . ILE A 1 143 ? -4.568 17.916 13.617 1.00 89.00 143 ILE A N 1
ATOM 1169 C CA . ILE A 1 143 ? -4.010 17.186 14.769 1.00 89.00 143 ILE A CA 1
ATOM 1170 C C . ILE A 1 143 ? -2.722 17.834 15.294 1.00 89.00 143 ILE A C 1
ATOM 1172 O O . ILE A 1 143 ? -2.531 17.902 16.510 1.00 89.00 143 ILE A O 1
ATOM 1176 N N . ALA A 1 144 ? -1.826 18.267 14.405 1.00 77.00 144 ALA A N 1
ATOM 1177 C CA . ALA A 1 144 ? -0.533 18.851 14.760 1.00 77.00 144 ALA A CA 1
ATOM 1178 C C . ALA A 1 144 ? 0.014 19.715 13.614 1.00 77.00 144 ALA A C 1
ATOM 1180 O O . ALA A 1 144 ? -0.206 19.390 12.453 1.00 77.00 144 ALA A O 1
ATOM 1181 N N . GLU A 1 145 ? 0.770 20.769 13.947 1.00 75.19 145 GLU A N 1
ATOM 1182 C CA . GLU A 1 145 ? 1.383 21.693 12.972 1.00 75.19 145 GLU A CA 1
ATOM 1183 C C . GLU A 1 145 ? 2.328 20.976 11.992 1.00 75.19 145 GLU A C 1
ATOM 1185 O O . GLU A 1 145 ? 2.302 21.268 10.800 1.00 75.19 145 GLU A O 1
ATOM 1190 N N . ASP A 1 146 ? 3.079 19.987 12.486 1.00 77.88 146 ASP A N 1
ATOM 1191 C CA . ASP A 1 146 ? 4.028 19.185 11.699 1.00 77.88 146 ASP A CA 1
ATOM 1192 C C . ASP A 1 146 ? 3.469 17.806 11.288 1.00 77.88 146 ASP A C 1
ATOM 1194 O O . ASP A 1 146 ? 4.212 16.971 10.788 1.00 77.88 146 ASP A O 1
ATOM 1198 N N . GLY A 1 147 ? 2.176 17.539 11.530 1.00 78.00 147 GLY A N 1
ATOM 1199 C CA . GLY A 1 147 ? 1.563 16.224 11.312 1.00 78.00 147 GLY A CA 1
ATOM 1200 C C . GLY A 1 147 ? 2.053 15.135 12.292 1.00 78.00 147 GLY A C 1
ATOM 1201 O O . GLY A 1 147 ? 3.204 15.120 12.728 1.00 78.00 147 GLY A O 1
ATOM 1202 N N . PRO A 1 148 ? 1.194 14.195 12.727 1.00 87.75 148 PRO A N 1
ATOM 1203 C CA . PRO A 1 148 ? 1.650 13.080 13.551 1.00 87.75 148 PRO A CA 1
ATOM 1204 C C . PRO A 1 148 ? 2.411 12.036 12.714 1.00 87.75 148 PRO A C 1
ATOM 1206 O O . PRO A 1 148 ? 1.975 11.660 11.629 1.00 87.75 148 PRO A O 1
ATOM 1209 N N . SER A 1 149 ? 3.493 11.472 13.259 1.00 89.12 149 SER A N 1
ATOM 1210 C CA . SER A 1 149 ? 4.163 10.305 12.660 1.00 89.12 149 SER A CA 1
ATOM 1211 C C . SER A 1 149 ? 3.334 9.019 12.783 1.00 89.12 149 SER A C 1
ATOM 1213 O O . SER A 1 149 ? 3.465 8.118 11.959 1.00 89.12 149 SER A O 1
ATOM 1215 N N . GLU A 1 150 ? 2.440 8.934 13.773 1.00 93.19 150 GLU A N 1
ATOM 1216 C CA . GLU A 1 150 ? 1.557 7.788 13.997 1.00 93.19 150 GLU A CA 1
ATOM 1217 C C . GLU A 1 150 ? 0.122 8.214 14.327 1.00 93.19 150 GLU A C 1
ATOM 1219 O O . GLU A 1 150 ? -0.106 9.184 15.049 1.00 93.19 150 GLU A O 1
ATOM 1224 N N . LEU A 1 151 ? -0.859 7.436 13.859 1.00 94.06 151 LEU A N 1
ATOM 1225 C CA . LEU A 1 151 ? -2.274 7.648 14.169 1.00 94.06 151 LEU A CA 1
ATOM 1226 C C . LEU A 1 151 ? -2.768 6.665 15.232 1.00 94.06 151 LEU A C 1
ATOM 1228 O O . LEU A 1 151 ? -2.632 5.441 15.112 1.00 94.06 151 LEU A O 1
ATOM 1232 N N . THR A 1 152 ? -3.430 7.197 16.251 1.00 94.94 152 THR A N 1
ATOM 1233 C CA . THR A 1 152 ? -4.156 6.425 17.262 1.00 94.94 152 THR A CA 1
ATOM 1234 C C . THR A 1 152 ? -5.556 6.057 16.777 1.00 94.94 152 THR A C 1
ATOM 1236 O O . THR A 1 152 ? -6.122 6.700 15.895 1.00 94.94 152 THR A O 1
ATOM 1239 N N . ASP A 1 153 ? -6.155 5.039 17.391 1.00 94.50 153 ASP A N 1
ATOM 1240 C CA . ASP A 1 153 ? -7.504 4.588 17.030 1.00 94.50 153 ASP A CA 1
ATOM 1241 C C . ASP A 1 153 ? -8.587 5.636 17.361 1.00 94.50 153 ASP A C 1
ATOM 1243 O O . ASP A 1 153 ? -9.668 5.605 16.787 1.00 94.50 153 ASP A O 1
ATOM 1247 N N . ALA A 1 154 ? -8.291 6.594 18.249 1.00 95.38 154 ALA A N 1
ATOM 1248 C CA . ALA A 1 154 ? -9.182 7.710 18.574 1.00 95.38 154 ALA A CA 1
ATOM 1249 C C . ALA A 1 154 ? -9.181 8.826 17.512 1.00 95.38 154 ALA A C 1
ATOM 1251 O O . ALA A 1 154 ? -10.072 9.670 17.519 1.00 95.38 154 ALA A O 1
ATOM 1252 N N . GLN A 1 155 ? -8.178 8.849 16.630 1.00 96.12 155 GLN A N 1
ATOM 1253 C CA . GLN A 1 155 ? -8.018 9.863 15.581 1.00 96.12 155 GLN A CA 1
ATOM 1254 C C . GLN A 1 155 ? -8.581 9.412 14.231 1.00 96.12 155 GLN A C 1
ATOM 1256 O O . GLN A 1 155 ? -8.654 10.214 13.308 1.00 96.12 155 GLN A O 1
ATOM 1261 N N . ILE A 1 156 ? -8.953 8.141 14.091 1.00 97.94 156 ILE A N 1
ATOM 1262 C CA . ILE A 1 156 ? -9.395 7.568 12.820 1.00 97.94 156 ILE A CA 1
ATOM 1263 C C . ILE A 1 156 ? -10.836 7.076 12.911 1.00 97.94 156 ILE A C 1
ATOM 1265 O O . ILE A 1 156 ? -11.309 6.632 13.957 1.00 97.94 156 ILE A O 1
ATOM 1269 N N . GLU A 1 157 ? -11.518 7.075 11.776 1.00 98.31 157 GLU A N 1
ATOM 1270 C CA . GLU A 1 157 ? -12.719 6.280 11.588 1.00 98.31 157 GLU A CA 1
ATOM 1271 C C . GLU A 1 157 ? -12.312 4.813 11.403 1.00 98.31 157 GLU A C 1
ATOM 1273 O O . GLU A 1 157 ? -11.550 4.469 10.494 1.00 98.31 157 GLU A O 1
ATOM 1278 N N . LEU A 1 158 ? -12.791 3.944 12.295 1.00 98.31 158 LEU A N 1
ATO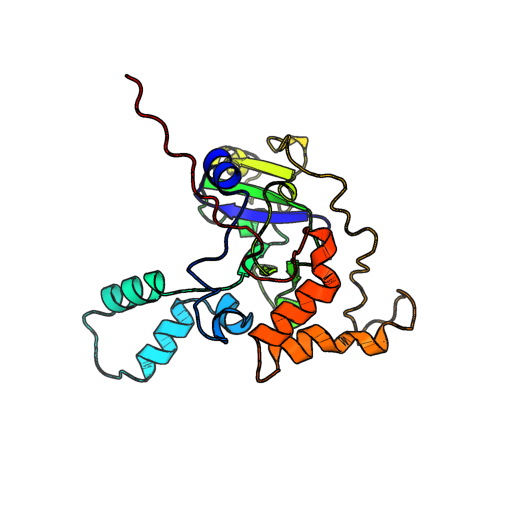M 1279 C CA . LEU A 1 158 ? -12.442 2.527 12.286 1.00 98.31 158 LEU A CA 1
ATOM 1280 C C . LEU A 1 158 ? -13.171 1.775 11.171 1.00 98.31 158 LEU A C 1
ATOM 1282 O O . LEU A 1 158 ? -14.392 1.851 11.016 1.00 98.31 158 LEU A O 1
ATOM 1286 N N . ASN A 1 159 ? -12.417 0.961 10.440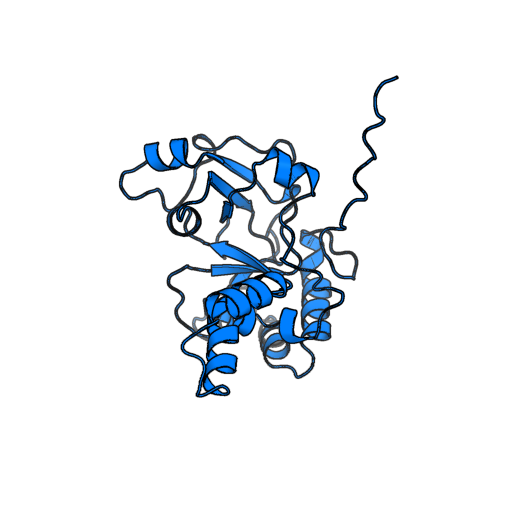 1.00 98.12 159 ASN A N 1
ATOM 1287 C CA . ASN A 1 159 ? -12.960 0.078 9.427 1.00 98.12 159 ASN A CA 1
ATOM 1288 C C . ASN A 1 159 ? -13.647 -1.128 10.081 1.00 98.12 159 ASN A C 1
ATOM 1290 O O . ASN A 1 159 ? -12.988 -2.024 10.603 1.00 98.12 159 ASN A O 1
ATOM 1294 N N . SER A 1 160 ? -14.973 -1.216 9.977 1.00 97.31 160 SER A N 1
ATOM 1295 C CA . SER A 1 160 ? -15.731 -2.379 10.473 1.00 97.31 160 SER A CA 1
ATOM 1296 C C . SER A 1 160 ? -15.374 -3.711 9.794 1.00 97.31 160 SER A C 1
ATOM 1298 O O . SER A 1 160 ? -15.667 -4.769 10.345 1.00 97.31 160 SER A O 1
ATOM 1300 N N . ALA A 1 161 ? -14.740 -3.675 8.617 1.00 96.25 161 ALA A N 1
ATOM 1301 C CA . ALA A 1 161 ? -14.262 -4.857 7.902 1.00 96.25 161 ALA A CA 1
ATOM 1302 C C . ALA A 1 161 ? -12.789 -5.199 8.199 1.00 96.25 161 ALA A C 1
ATOM 1304 O O . ALA A 1 161 ? -12.260 -6.133 7.590 1.00 96.25 161 ALA A O 1
ATOM 1305 N N . PHE A 1 162 ? -12.121 -4.447 9.085 1.00 95.88 162 PHE A N 1
ATOM 1306 C CA . PHE A 1 162 ? -10.766 -4.761 9.526 1.00 95.88 162 PHE A CA 1
ATOM 1307 C C . PHE A 1 162 ? -10.736 -6.152 10.166 1.00 95.88 162 PHE A C 1
ATOM 1309 O O . PHE A 1 162 ? -11.497 -6.447 11.089 1.00 95.88 162 PHE A O 1
ATOM 1316 N N . ASP A 1 163 ? -9.844 -7.007 9.678 1.00 92.12 163 ASP A N 1
ATOM 1317 C CA . ASP A 1 163 ? -9.657 -8.350 10.206 1.00 92.12 163 ASP A CA 1
ATOM 1318 C C . ASP A 1 163 ? -8.473 -8.338 11.178 1.00 92.12 163 ASP A C 1
ATOM 1320 O O . ASP A 1 163 ? -7.306 -8.356 10.785 1.00 92.12 163 ASP A O 1
ATOM 1324 N N . SER A 1 164 ? -8.783 -8.292 12.474 1.00 86.31 164 SER A N 1
ATOM 1325 C CA . SER A 1 164 ? -7.777 -8.293 13.538 1.00 86.31 164 SER A CA 1
ATOM 1326 C C . SER A 1 164 ? -6.994 -9.602 13.634 1.00 86.31 164 SER A C 1
ATOM 1328 O O . SER A 1 164 ? -5.962 -9.623 14.300 1.00 86.31 164 SER A O 1
ATOM 1330 N N . THR A 1 165 ? -7.446 -10.667 12.961 1.00 82.06 165 THR A N 1
ATOM 1331 C CA . THR A 1 165 ? -6.736 -11.952 12.888 1.00 82.06 165 THR A CA 1
ATOM 1332 C C . THR A 1 165 ? -5.660 -11.981 11.806 1.00 82.06 165 THR A C 1
ATOM 1334 O O . THR A 1 165 ? -4.898 -12.945 11.744 1.00 82.06 165 THR A O 1
ATOM 1337 N N . LEU A 1 166 ? -5.538 -10.918 10.994 1.00 73.75 166 LEU A N 1
ATOM 1338 C CA . LEU A 1 166 ? -4.381 -10.669 10.126 1.00 73.75 166 LEU A CA 1
ATOM 1339 C C . LEU A 1 166 ? -3.175 -10.311 11.000 1.00 73.75 166 LEU A C 1
ATOM 1341 O O . LEU A 1 166 ? -2.701 -9.176 11.043 1.00 73.75 166 LEU A O 1
ATOM 1345 N N . LEU A 1 167 ? -2.736 -11.278 11.789 1.00 64.12 167 LEU A N 1
ATOM 1346 C CA . LEU A 1 167 ? -1.666 -11.117 12.740 1.00 64.12 167 LEU A CA 1
ATOM 1347 C C . LEU A 1 167 ? -0.346 -11.400 12.041 1.00 64.12 167 LEU A C 1
ATOM 1349 O O . LEU A 1 167 ? -0.172 -12.403 11.352 1.00 64.12 167 LEU A O 1
ATOM 1353 N N . ALA A 1 168 ? 0.627 -10.544 12.326 1.00 54.72 168 ALA A N 1
ATOM 1354 C CA . ALA A 1 168 ? 2.041 -10.821 12.132 1.00 54.72 168 ALA A CA 1
ATOM 1355 C C . ALA A 1 168 ? 2.569 -11.847 13.164 1.00 54.72 168 ALA A C 1
ATOM 1357 O O . ALA A 1 168 ? 3.764 -11.874 13.429 1.00 54.72 168 ALA A O 1
ATOM 1358 N N . GLU A 1 169 ? 1.708 -12.680 13.771 1.00 44.41 169 GLU A N 1
ATOM 1359 C CA . GLU A 1 169 ? 2.019 -13.544 14.928 1.00 44.41 169 GLU A CA 1
ATOM 1360 C C . GLU A 1 169 ? 3.081 -14.620 14.649 1.00 44.41 169 GLU A C 1
ATOM 1362 O O . GLU A 1 169 ? 3.546 -15.291 15.564 1.00 44.41 169 GLU A O 1
ATOM 1367 N N . THR A 1 170 ? 3.531 -14.759 13.402 1.00 44.34 170 THR A N 1
ATOM 1368 C CA . THR A 1 170 ? 4.684 -15.601 13.040 1.00 44.34 170 THR A CA 1
ATOM 1369 C C . THR A 1 170 ? 5.716 -14.862 12.185 1.00 44.34 170 THR A C 1
ATOM 1371 O O . THR A 1 170 ? 6.658 -15.469 11.687 1.00 44.34 170 THR A O 1
ATOM 1374 N N . TYR A 1 171 ? 5.578 -13.545 12.014 1.00 44.34 171 TYR A N 1
ATOM 1375 C CA . TYR A 1 171 ? 6.567 -12.740 11.311 1.00 44.34 171 TYR A CA 1
ATOM 1376 C C . TYR A 1 171 ? 7.528 -12.136 12.329 1.00 44.34 171 TYR A C 1
ATOM 1378 O O . TYR A 1 171 ? 7.299 -11.043 12.848 1.00 44.34 171 TYR A O 1
ATOM 1386 N N . CYS A 1 172 ? 8.616 -12.851 12.630 1.00 42.00 172 CYS A N 1
ATOM 1387 C CA . CYS A 1 172 ? 9.725 -12.208 13.311 1.00 42.00 172 CYS A CA 1
ATOM 1388 C C . CYS A 1 172 ? 10.391 -11.231 12.327 1.00 42.00 172 CYS A C 1
ATOM 1390 O O . CYS A 1 172 ? 10.929 -11.654 11.303 1.00 42.00 172 CYS A O 1
ATOM 1392 N N . PRO A 1 173 ? 10.405 -9.924 12.623 1.00 42.81 173 PRO A N 1
ATOM 1393 C CA . PRO A 1 173 ? 11.017 -8.942 11.741 1.00 42.81 173 PRO A CA 1
ATOM 1394 C C . PRO A 1 173 ? 12.543 -9.050 11.625 1.00 42.81 173 PRO A C 1
ATOM 1396 O O . PRO A 1 173 ? 13.121 -8.332 10.817 1.00 42.81 173 PRO A O 1
ATOM 1399 N N . TYR A 1 174 ? 13.179 -9.908 12.427 1.00 39.72 174 TYR A N 1
ATOM 1400 C CA . TYR A 1 174 ? 14.631 -10.078 12.511 1.00 39.72 174 TYR A CA 1
ATOM 1401 C C . TYR A 1 174 ? 15.182 -11.258 11.702 1.00 39.72 174 TYR A C 1
ATOM 1403 O O . TYR A 1 174 ? 16.387 -11.470 11.715 1.00 39.72 174 TYR A O 1
ATOM 1411 N N . VAL A 1 175 ? 14.359 -11.964 10.915 1.00 38.09 175 VAL A N 1
ATOM 1412 C CA . VAL A 1 175 ? 14.863 -12.924 9.902 1.00 38.09 175 VAL A CA 1
ATOM 1413 C C . VAL A 1 175 ? 15.701 -12.223 8.804 1.00 38.09 175 VAL A C 1
ATOM 1415 O O . VAL A 1 175 ? 16.296 -12.875 7.958 1.00 38.09 175 VAL A O 1
ATOM 1418 N N . TRP A 1 176 ? 15.796 -10.889 8.839 1.00 43.16 176 TRP A N 1
ATOM 1419 C CA . TRP A 1 176 ? 16.438 -10.052 7.825 1.00 43.16 176 TRP A CA 1
ATOM 1420 C C . TRP A 1 176 ? 17.664 -9.253 8.315 1.00 43.16 176 TRP A C 1
ATOM 1422 O O . TRP A 1 176 ? 18.017 -8.253 7.698 1.00 43.16 176 TRP A O 1
ATOM 1432 N N . GLN A 1 177 ? 18.334 -9.653 9.406 1.00 38.03 177 GLN A N 1
ATOM 1433 C CA . GLN A 1 177 ? 19.597 -9.020 9.824 1.00 38.03 177 GLN A CA 1
ATOM 1434 C C . GLN A 1 177 ? 20.797 -9.975 9.726 1.00 38.03 177 GLN A C 1
ATOM 1436 O O . GLN A 1 177 ? 20.979 -10.777 10.640 1.00 38.03 177 GLN A O 1
ATOM 1441 N N . PRO A 1 178 ? 21.728 -9.777 8.773 1.00 33.84 178 PRO A N 1
ATOM 1442 C CA . PRO A 1 178 ? 23.030 -10.431 8.848 1.00 33.84 178 PRO A CA 1
ATOM 1443 C C . PRO A 1 178 ? 23.989 -9.757 9.850 1.00 33.84 178 PRO A C 1
ATOM 1445 O O . PRO A 1 178 ? 25.098 -10.245 10.050 1.00 33.84 178 PRO A O 1
ATOM 1448 N N . LEU A 1 179 ? 23.646 -8.606 10.462 1.00 35.00 179 LEU A N 1
ATOM 1449 C CA . LEU A 1 179 ? 24.665 -7.746 11.100 1.00 35.00 179 LEU A CA 1
ATOM 1450 C C . LEU A 1 179 ? 24.445 -7.298 12.552 1.00 35.00 179 LEU A C 1
ATOM 1452 O O . LEU A 1 179 ? 25.344 -6.657 13.102 1.00 35.00 179 LEU A O 1
ATOM 1456 N N . ARG A 1 180 ? 23.351 -7.646 13.238 1.00 35.44 180 ARG A N 1
ATOM 1457 C CA . ARG A 1 180 ? 23.255 -7.426 14.696 1.00 35.44 180 ARG A CA 1
ATOM 1458 C C . ARG A 1 180 ? 22.553 -8.596 15.372 1.00 35.44 180 ARG A C 1
ATOM 1460 O O . ARG A 1 180 ? 21.338 -8.709 15.360 1.00 35.44 180 ARG A O 1
ATOM 1467 N N . GLY A 1 181 ? 23.363 -9.486 15.940 1.00 31.84 181 GLY A N 1
ATOM 1468 C CA . GLY A 1 181 ? 22.926 -10.726 16.569 1.00 31.84 181 GLY A CA 1
ATOM 1469 C C . GLY A 1 181 ? 22.074 -10.540 17.823 1.00 31.84 181 GLY A C 1
ATOM 1470 O O . GLY A 1 181 ? 22.593 -10.678 18.927 1.00 31.84 181 GLY A O 1
ATOM 1471 N N . GLU A 1 182 ? 20.766 -10.346 17.655 1.00 35.12 182 GLU A N 1
ATOM 1472 C CA . GLU A 1 182 ? 19.777 -10.612 18.702 1.00 35.12 182 GLU A CA 1
ATOM 1473 C C . GLU A 1 182 ? 18.584 -11.431 18.162 1.00 35.12 182 GLU A C 1
ATOM 1475 O O . GLU A 1 182 ? 17.744 -10.969 17.399 1.00 35.12 182 GLU A O 1
ATOM 1480 N N . ALA A 1 183 ? 18.604 -12.701 18.577 1.00 35.38 183 ALA A N 1
ATOM 1481 C CA . ALA A 1 183 ? 17.624 -13.789 18.569 1.00 35.38 183 ALA A CA 1
ATOM 1482 C C . ALA A 1 183 ? 16.218 -13.599 17.943 1.00 35.38 183 ALA A C 1
ATOM 1484 O O . ALA A 1 183 ? 15.289 -13.111 18.584 1.00 35.38 183 ALA A O 1
ATOM 1485 N N . CYS A 1 184 ? 16.022 -14.270 16.804 1.00 34.78 184 CYS A N 1
ATOM 1486 C CA . CYS A 1 184 ? 14.861 -15.118 16.519 1.00 34.78 184 CYS A CA 1
ATOM 1487 C C . CYS A 1 184 ? 15.394 -16.420 15.908 1.00 34.78 184 CYS A C 1
ATOM 1489 O O . CYS A 1 184 ? 15.976 -16.372 14.837 1.00 34.78 184 CYS A O 1
ATOM 1491 N N . ASP A 1 185 ? 15.256 -17.530 16.635 1.00 38.31 185 ASP A N 1
ATOM 1492 C CA . ASP A 1 185 ? 15.546 -18.931 16.274 1.00 38.31 185 ASP A CA 1
ATOM 1493 C C . ASP A 1 185 ? 16.575 -19.198 15.141 1.00 38.31 185 ASP A C 1
ATOM 1495 O O . ASP A 1 185 ? 16.336 -18.967 13.956 1.00 38.31 185 ASP A O 1
ATOM 1499 N N . ASN A 1 186 ? 17.723 -19.768 15.515 1.00 35.53 186 ASN A N 1
ATOM 1500 C CA . ASN A 1 186 ? 18.972 -19.849 14.737 1.00 35.53 186 ASN A CA 1
ATOM 1501 C C . ASN A 1 186 ? 18.952 -20.807 13.519 1.00 35.53 186 ASN A C 1
ATOM 1503 O O . ASN A 1 186 ? 19.988 -21.351 13.148 1.00 35.53 186 ASN A O 1
ATOM 1507 N N . ASN A 1 187 ? 17.795 -21.030 12.894 1.00 40.66 187 ASN A N 1
ATOM 1508 C CA . ASN A 1 187 ? 17.659 -21.785 11.642 1.00 40.66 187 ASN A CA 1
ATOM 1509 C C . ASN A 1 187 ? 17.294 -20.892 10.436 1.00 40.66 187 ASN A C 1
ATOM 1511 O O . ASN A 1 187 ? 17.205 -21.388 9.315 1.00 40.66 187 ASN A O 1
ATOM 1515 N N . ALA A 1 188 ? 17.116 -19.582 10.645 1.00 41.56 188 ALA A N 1
ATOM 1516 C CA . ALA A 1 188 ? 16.764 -18.600 9.614 1.00 41.56 188 ALA A CA 1
ATOM 1517 C C . ALA A 1 188 ? 17.929 -18.185 8.686 1.00 41.56 188 ALA A C 1
ATOM 1519 O O . ALA A 1 188 ? 17.701 -17.562 7.653 1.00 41.56 188 ALA A O 1
ATOM 1520 N N . GLU A 1 189 ? 19.167 -18.588 8.994 1.00 37.19 189 GLU A N 1
ATOM 1521 C CA . GLU A 1 189 ? 20.363 -18.320 8.170 1.00 37.19 189 GLU A CA 1
ATOM 1522 C C . GLU A 1 189 ? 20.271 -18.950 6.758 1.00 37.19 189 GLU A C 1
ATOM 1524 O O . GLU A 1 189 ? 21.001 -18.575 5.842 1.00 37.19 189 GLU A O 1
ATOM 1529 N N . GLN A 1 190 ? 19.343 -19.894 6.540 1.00 40.62 190 GLN A N 1
ATOM 1530 C CA . GLN A 1 190 ? 19.048 -20.452 5.213 1.00 40.62 190 GLN A CA 1
ATOM 1531 C C . GLN A 1 190 ? 17.974 -19.677 4.421 1.00 40.62 190 GLN A C 1
ATOM 1533 O O . GLN A 1 190 ? 17.884 -19.868 3.207 1.00 40.62 190 GLN A O 1
ATOM 1538 N N . ASP A 1 191 ? 17.211 -18.783 5.061 1.00 46.47 191 ASP A N 1
ATOM 1539 C CA . ASP A 1 191 ? 16.054 -18.073 4.480 1.00 46.47 191 ASP A CA 1
ATOM 1540 C C . ASP A 1 191 ? 16.354 -16.615 4.066 1.00 46.47 191 ASP A C 1
ATOM 1542 O O . ASP A 1 191 ? 15.563 -16.015 3.336 1.00 46.47 191 ASP A O 1
ATOM 1546 N N . GLU A 1 192 ? 17.534 -16.071 4.411 1.00 40.19 192 GLU A N 1
ATOM 1547 C CA . GLU A 1 192 ? 18.044 -14.722 4.045 1.00 40.19 192 GLU A CA 1
ATOM 1548 C C . GLU A 1 192 ? 18.068 -14.414 2.530 1.00 40.19 192 GLU A C 1
ATOM 1550 O O . GLU A 1 192 ? 18.458 -13.342 2.071 1.00 40.19 192 GLU A O 1
ATOM 1555 N N . ASN A 1 193 ? 17.682 -15.372 1.701 1.00 47.75 193 ASN A N 1
ATOM 1556 C CA . ASN A 1 193 ? 18.079 -15.425 0.316 1.00 47.75 193 ASN A CA 1
ATOM 1557 C C . ASN A 1 193 ? 16.908 -15.545 -0.661 1.00 47.75 193 ASN A C 1
ATOM 1559 O O . ASN A 1 193 ? 17.148 -15.461 -1.855 1.00 47.75 193 ASN A O 1
ATOM 1563 N N . ALA A 1 194 ? 15.655 -15.708 -0.235 1.00 46.66 194 ALA A N 1
ATOM 1564 C CA . ALA A 1 194 ? 14.554 -15.856 -1.193 1.00 46.66 194 ALA A CA 1
ATOM 1565 C C . ALA A 1 194 ? 14.190 -14.526 -1.882 1.00 46.66 194 ALA A C 1
ATOM 1567 O O . ALA A 1 194 ? 14.154 -14.477 -3.106 1.00 46.66 194 ALA A O 1
ATOM 1568 N N . LEU A 1 195 ? 13.999 -13.434 -1.127 1.00 47.09 195 LEU A N 1
ATOM 1569 C CA . LEU A 1 195 ? 13.660 -12.102 -1.664 1.00 47.09 195 LEU A CA 1
ATOM 1570 C C . LEU A 1 195 ? 14.857 -11.365 -2.276 1.00 47.09 195 LEU A C 1
ATOM 1572 O O . LEU A 1 195 ? 14.722 -10.737 -3.318 1.00 47.09 195 LEU A O 1
ATOM 1576 N N . VAL A 1 196 ? 16.048 -11.457 -1.678 1.00 49.62 196 VAL A N 1
ATOM 1577 C CA . VAL A 1 196 ? 17.256 -10.854 -2.268 1.00 49.62 196 VAL A CA 1
ATOM 1578 C C . VAL A 1 196 ? 17.665 -11.606 -3.533 1.00 49.62 196 VAL A C 1
ATOM 1580 O O . VAL A 1 196 ? 18.006 -10.958 -4.521 1.00 49.62 196 VAL A O 1
ATOM 1583 N N . ARG A 1 197 ? 17.546 -12.948 -3.580 1.00 47.69 197 ARG A N 1
ATOM 1584 C CA . ARG A 1 197 ? 17.636 -13.661 -4.865 1.00 47.69 197 ARG A CA 1
ATOM 1585 C C . ARG A 1 197 ? 16.464 -13.305 -5.760 1.00 47.69 197 ARG A C 1
ATOM 1587 O O . ARG A 1 197 ? 16.711 -13.190 -6.936 1.00 47.69 197 ARG A O 1
ATOM 1594 N N . ALA A 1 198 ? 15.251 -13.063 -5.261 1.00 46.69 198 ALA A N 1
ATOM 1595 C CA . ALA A 1 198 ? 14.117 -12.671 -6.097 1.00 46.69 198 ALA A CA 1
ATOM 1596 C C . ALA A 1 198 ? 14.345 -11.362 -6.843 1.00 46.69 198 ALA A C 1
ATOM 1598 O O . ALA A 1 198 ? 14.120 -11.285 -8.043 1.00 46.69 198 ALA A O 1
ATOM 1599 N N . VAL A 1 199 ? 14.811 -10.350 -6.116 1.00 48.75 199 VAL A N 1
ATOM 1600 C CA . VAL A 1 199 ? 15.086 -9.002 -6.613 1.00 48.75 199 VAL A CA 1
ATOM 1601 C C . VAL A 1 199 ? 16.358 -8.973 -7.471 1.00 48.75 199 VAL A C 1
ATOM 1603 O O . VAL A 1 199 ? 16.469 -8.127 -8.355 1.00 48.75 199 VAL A O 1
ATOM 1606 N N . ARG A 1 200 ? 17.301 -9.904 -7.248 1.00 51.66 200 ARG A N 1
ATOM 1607 C CA . ARG A 1 200 ? 18.538 -10.068 -8.038 1.00 51.66 200 ARG A CA 1
ATOM 1608 C C . ARG A 1 200 ? 18.476 -11.192 -9.084 1.00 51.66 200 ARG A C 1
ATOM 1610 O O . ARG A 1 200 ? 19.477 -11.424 -9.756 1.00 51.66 200 ARG A O 1
ATOM 1617 N N . ALA A 1 201 ? 17.362 -11.911 -9.199 1.00 53.97 201 ALA A N 1
ATOM 1618 C CA . ALA A 1 201 ? 17.201 -13.019 -10.134 1.00 53.97 201 ALA A CA 1
ATOM 1619 C C . ALA A 1 201 ? 16.793 -12.489 -11.501 1.00 53.97 201 ALA A C 1
ATOM 1621 O O . ALA A 1 201 ? 16.017 -11.542 -11.615 1.00 53.97 201 ALA A O 1
ATOM 1622 N N . ASP A 1 202 ? 17.228 -13.202 -12.535 1.00 60.69 202 ASP A N 1
ATOM 1623 C CA . ASP A 1 202 ? 16.832 -12.950 -13.920 1.00 60.69 202 ASP A CA 1
ATOM 1624 C C . ASP A 1 202 ? 15.320 -13.190 -14.169 1.00 60.69 202 ASP A C 1
ATOM 1626 O O . ASP A 1 202 ? 14.813 -12.874 -15.244 1.00 60.69 202 ASP A O 1
ATOM 1630 N N . ASP A 1 203 ? 14.581 -13.721 -13.180 1.00 78.88 203 ASP A N 1
ATOM 1631 C CA . ASP A 1 203 ? 13.143 -14.018 -13.240 1.00 78.88 203 ASP A CA 1
ATOM 1632 C C . ASP A 1 203 ? 12.378 -13.428 -12.032 1.00 78.88 203 ASP A C 1
ATOM 1634 O O . ASP A 1 203 ? 12.047 -14.104 -11.046 1.00 78.88 203 ASP A O 1
ATOM 1638 N N . LEU A 1 204 ? 12.112 -12.118 -12.111 1.00 83.06 204 LEU A N 1
ATOM 1639 C CA . LEU A 1 204 ? 11.362 -11.359 -11.102 1.00 83.06 204 LEU A CA 1
ATOM 1640 C C . LEU A 1 204 ? 9.938 -11.913 -10.855 1.00 83.06 204 LEU A C 1
ATOM 1642 O O . LEU A 1 204 ? 9.567 -12.044 -9.685 1.00 83.06 204 LEU A O 1
ATOM 1646 N N . PRO A 1 205 ? 9.128 -12.273 -11.879 1.00 85.75 205 PRO A N 1
ATOM 1647 C CA . PRO A 1 205 ? 7.796 -12.842 -11.663 1.00 85.75 205 PRO A CA 1
ATOM 1648 C C . PRO A 1 205 ? 7.806 -14.145 -10.866 1.00 85.75 205 PRO A C 1
ATOM 1650 O O . PRO A 1 205 ? 7.039 -14.279 -9.908 1.00 85.75 205 PRO A O 1
ATOM 1653 N N . THR A 1 206 ? 8.675 -15.097 -11.226 1.00 83.81 206 THR A N 1
ATOM 1654 C CA . THR A 1 206 ? 8.768 -16.383 -10.516 1.00 83.81 206 THR A CA 1
ATOM 1655 C C . THR A 1 206 ? 9.115 -16.169 -9.055 1.00 83.81 206 THR A C 1
ATOM 1657 O O . THR A 1 206 ? 8.536 -16.798 -8.169 1.00 83.81 206 THR A O 1
ATOM 1660 N N . SER A 1 207 ? 10.011 -15.230 -8.784 1.00 82.06 207 SER A N 1
ATOM 1661 C CA . SER A 1 207 ? 10.486 -15.011 -7.433 1.00 82.06 207 SER A CA 1
ATOM 1662 C C . SER A 1 207 ? 9.498 -14.209 -6.576 1.00 82.06 207 SER A C 1
ATOM 1664 O O . SER A 1 207 ? 9.302 -14.527 -5.404 1.00 82.06 207 SER A O 1
ATOM 1666 N N . ALA A 1 208 ? 8.781 -13.246 -7.168 1.00 85.75 208 ALA A N 1
ATOM 1667 C CA . ALA A 1 208 ? 7.645 -12.580 -6.528 1.00 85.75 208 ALA A CA 1
ATOM 1668 C C . ALA A 1 208 ? 6.528 -13.577 -6.176 1.00 85.75 208 ALA A C 1
ATOM 1670 O O . ALA A 1 208 ? 5.940 -13.507 -5.095 1.00 85.75 208 ALA A O 1
ATOM 1671 N N . LYS A 1 209 ? 6.252 -14.539 -7.067 1.00 88.31 209 LYS A N 1
ATOM 1672 C CA . LYS A 1 209 ? 5.297 -15.616 -6.797 1.00 88.31 209 LYS A CA 1
ATOM 1673 C C . LYS A 1 209 ? 5.790 -16.531 -5.676 1.00 88.31 209 LYS A C 1
ATOM 1675 O O . LYS A 1 209 ? 5.018 -16.800 -4.765 1.00 88.31 209 LYS A O 1
ATOM 1680 N N . ALA A 1 210 ? 7.047 -16.974 -5.715 1.00 84.25 210 ALA A N 1
ATOM 1681 C CA . ALA A 1 210 ? 7.628 -17.833 -4.682 1.00 84.25 210 ALA A CA 1
ATOM 1682 C C . ALA A 1 210 ? 7.563 -17.175 -3.294 1.00 84.25 210 ALA A C 1
ATOM 1684 O O . ALA A 1 210 ? 7.173 -17.816 -2.321 1.00 84.25 210 ALA A O 1
ATOM 1685 N N . PHE A 1 211 ? 7.845 -15.873 -3.223 1.00 84.56 211 PHE A N 1
ATOM 1686 C CA . 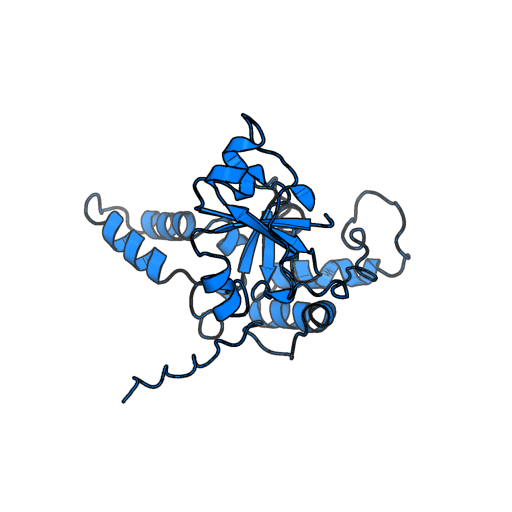PHE A 1 211 ? 7.668 -15.093 -2.004 1.00 84.56 211 PHE A CA 1
ATOM 1687 C C . PHE A 1 211 ? 6.212 -15.110 -1.512 1.00 84.56 211 PHE A C 1
ATOM 1689 O O . PHE A 1 211 ? 5.953 -15.413 -0.348 1.00 84.56 211 PHE A O 1
ATOM 1696 N N . MET A 1 212 ? 5.238 -14.840 -2.386 1.00 88.31 212 MET A N 1
ATOM 1697 C CA . MET A 1 212 ? 3.825 -14.886 -1.996 1.00 88.31 212 MET A CA 1
ATOM 1698 C C . MET A 1 212 ? 3.352 -16.303 -1.650 1.00 88.31 212 MET A C 1
ATOM 1700 O O . MET A 1 212 ? 2.523 -16.460 -0.760 1.00 88.31 212 MET A O 1
ATOM 1704 N N . ASP A 1 213 ? 3.887 -17.343 -2.287 1.00 87.12 213 ASP A N 1
ATOM 1705 C CA . ASP A 1 213 ? 3.595 -18.734 -1.931 1.00 87.12 213 ASP A CA 1
ATOM 1706 C C . ASP A 1 213 ? 4.089 -19.063 -0.509 1.00 87.12 213 ASP A C 1
ATOM 1708 O O . ASP A 1 213 ? 3.406 -19.780 0.219 1.00 87.12 213 ASP A O 1
ATOM 1712 N N . GLN A 1 214 ? 5.234 -18.506 -0.093 1.00 83.19 214 GLN A N 1
ATOM 1713 C CA . GLN A 1 214 ? 5.803 -18.707 1.245 1.00 83.19 214 GLN A CA 1
ATOM 1714 C C . GLN A 1 214 ? 5.103 -17.860 2.321 1.00 83.19 214 GLN A C 1
ATOM 1716 O O . GLN A 1 214 ? 4.815 -18.360 3.407 1.00 83.19 214 GLN A O 1
ATOM 1721 N N . PHE A 1 215 ? 4.805 -16.589 2.034 1.00 84.06 215 PHE A N 1
ATOM 1722 C CA . PHE A 1 215 ? 4.391 -15.611 3.054 1.00 84.06 215 PHE A CA 1
ATOM 1723 C C . PHE A 1 215 ? 2.974 -15.049 2.870 1.00 84.06 215 PHE A C 1
ATOM 1725 O O . PHE A 1 215 ? 2.402 -14.447 3.781 1.00 84.06 215 PHE A O 1
ATOM 1732 N N . GLY A 1 216 ? 2.368 -15.248 1.703 1.00 87.56 216 GLY A N 1
ATOM 1733 C CA . GLY A 1 216 ? 1.096 -14.639 1.321 1.00 87.56 216 GLY A CA 1
ATOM 1734 C C . GLY A 1 216 ? -0.136 -15.250 1.991 1.00 87.56 216 GLY A C 1
ATOM 1735 O O . GLY A 1 216 ? -1.224 -14.687 1.867 1.00 87.56 216 GLY A O 1
ATOM 1736 N N . ALA A 1 217 ? -0.007 -16.362 2.724 1.00 88.38 217 ALA A N 1
ATOM 1737 C CA . ALA A 1 217 ? -1.129 -16.985 3.436 1.00 88.38 217 ALA A CA 1
ATOM 1738 C C . ALA A 1 217 ? -1.834 -15.998 4.388 1.00 88.38 217 ALA A C 1
ATOM 1740 O O . ALA A 1 217 ? -3.063 -15.973 4.453 1.00 88.38 217 ALA A O 1
ATOM 1741 N N . ALA A 1 218 ? -1.065 -15.116 5.038 1.00 85.75 218 ALA A N 1
ATOM 1742 C CA . ALA A 1 218 ? -1.578 -14.057 5.908 1.00 85.75 218 ALA A CA 1
ATOM 1743 C C . ALA A 1 218 ? -2.486 -13.052 5.179 1.00 85.75 218 ALA A C 1
ATOM 1745 O O . ALA A 1 218 ? -3.355 -12.453 5.796 1.00 85.75 218 ALA A O 1
ATOM 1746 N N . VAL A 1 219 ? -2.325 -12.889 3.865 1.00 89.75 219 VAL A N 1
ATOM 1747 C CA . VAL A 1 219 ? -3.197 -12.061 3.018 1.00 89.75 219 VAL A CA 1
ATOM 1748 C C . VAL A 1 219 ? -4.056 -12.907 2.084 1.00 89.75 219 VAL A C 1
ATOM 1750 O O . VAL A 1 219 ? -4.492 -12.442 1.037 1.00 89.75 219 VAL A O 1
ATOM 1753 N N . ARG A 1 220 ? -4.335 -14.160 2.471 1.00 90.81 220 ARG A N 1
ATOM 1754 C CA . ARG A 1 220 ? -5.214 -15.083 1.735 1.00 90.81 220 ARG A CA 1
ATOM 1755 C C . ARG A 1 220 ? -4.770 -15.298 0.283 1.00 90.81 220 ARG A C 1
ATOM 1757 O O . ARG A 1 220 ? -5.602 -15.448 -0.610 1.00 90.81 220 ARG A O 1
ATOM 1764 N N . TRP A 1 221 ? -3.459 -15.300 0.050 1.00 91.25 221 TRP A N 1
ATOM 1765 C CA . TRP A 1 221 ? -2.871 -15.596 -1.250 1.00 91.25 221 TRP A CA 1
ATOM 1766 C C . TRP A 1 221 ? -3.371 -16.933 -1.805 1.00 91.25 221 TRP A C 1
ATOM 1768 O O . TRP A 1 221 ? -3.388 -17.944 -1.105 1.00 91.25 221 TRP A O 1
ATOM 1778 N N . THR A 1 222 ? -3.764 -16.934 -3.078 1.00 91.81 222 THR A N 1
ATOM 1779 C CA . THR A 1 222 ? -4.383 -18.085 -3.757 1.00 91.81 222 THR A CA 1
ATOM 1780 C C . THR A 1 222 ? -3.453 -18.782 -4.751 1.00 91.81 222 THR A C 1
ATOM 1782 O O . THR A 1 222 ? -3.878 -19.701 -5.447 1.00 91.81 222 THR A O 1
ATOM 1785 N N . GLY A 1 223 ? -2.188 -18.360 -4.834 1.00 91.50 223 GLY A N 1
ATOM 1786 C CA . GLY A 1 223 ? -1.201 -18.921 -5.759 1.00 91.50 223 GLY A CA 1
ATOM 1787 C C . GLY A 1 223 ? -1.026 -18.150 -7.070 1.00 91.50 223 GLY A C 1
ATOM 1788 O O . GLY A 1 223 ? -0.192 -18.552 -7.881 1.00 91.50 223 GLY A O 1
ATOM 1789 N N . SER A 1 224 ? -1.764 -17.059 -7.303 1.00 90.94 224 SER A N 1
ATOM 1790 C CA . SER A 1 224 ? -1.658 -16.261 -8.534 1.00 90.94 224 SER A CA 1
ATOM 1791 C C . SER A 1 224 ? -1.947 -14.778 -8.321 1.00 90.94 224 SER A C 1
ATOM 1793 O O . SER A 1 224 ? -2.854 -14.422 -7.573 1.00 90.94 224 SER A O 1
ATOM 1795 N N . PHE A 1 225 ? -1.227 -13.920 -9.047 1.00 89.00 225 PHE A N 1
ATOM 1796 C CA . PHE A 1 225 ? -1.524 -12.491 -9.118 1.00 89.00 225 PHE A CA 1
ATOM 1797 C C . PHE A 1 225 ? -2.715 -12.208 -10.058 1.00 89.00 225 PHE A C 1
ATOM 1799 O O . PHE A 1 225 ? -2.926 -12.969 -11.005 1.00 89.00 225 PHE A O 1
ATOM 1806 N N . PRO A 1 226 ? -3.455 -11.097 -9.858 1.00 87.75 226 PRO A N 1
ATOM 1807 C CA . PRO A 1 226 ? -3.309 -10.130 -8.768 1.00 87.75 226 PRO A CA 1
ATOM 1808 C C . PRO A 1 226 ? -3.853 -10.639 -7.424 1.00 87.75 226 PRO A C 1
ATOM 1810 O O . PRO A 1 226 ? -4.787 -11.434 -7.404 1.00 87.75 226 PRO A O 1
ATOM 1813 N N . LEU A 1 227 ? -3.306 -10.139 -6.304 1.00 89.56 227 LEU A N 1
ATOM 1814 C CA . LEU A 1 227 ? -3.776 -10.506 -4.953 1.00 89.56 227 LEU A CA 1
ATOM 1815 C C . LEU A 1 227 ? -5.254 -10.141 -4.753 1.00 89.56 227 LEU A C 1
ATOM 1817 O O . LEU A 1 227 ? -6.031 -10.913 -4.199 1.00 89.56 227 LEU A O 1
ATOM 1821 N N . ILE A 1 228 ? -5.640 -8.957 -5.225 1.00 89.06 228 ILE A N 1
ATOM 1822 C CA . ILE A 1 228 ? -7.023 -8.495 -5.205 1.00 89.06 228 ILE A CA 1
ATOM 1823 C C . ILE A 1 228 ? -7.605 -8.725 -6.594 1.00 89.06 228 ILE A C 1
ATOM 1825 O O . ILE A 1 228 ? -7.226 -8.055 -7.560 1.00 89.06 228 ILE A O 1
ATOM 1829 N N . ALA A 1 229 ? -8.542 -9.664 -6.709 1.00 79.12 229 ALA A N 1
ATOM 1830 C CA . ALA A 1 229 ? -9.271 -9.848 -7.953 1.00 79.12 229 ALA A CA 1
ATOM 1831 C C . ALA A 1 229 ? -9.998 -8.543 -8.309 1.00 79.12 229 ALA A C 1
ATOM 1833 O O . ALA A 1 229 ? -10.684 -7.947 -7.474 1.00 79.12 229 ALA A O 1
ATOM 1834 N N . ARG A 1 230 ? -9.880 -8.090 -9.561 1.00 68.44 230 ARG A N 1
ATOM 1835 C CA . ARG A 1 230 ? -10.745 -7.019 -10.063 1.00 68.44 230 ARG A CA 1
ATOM 1836 C C . ARG A 1 230 ? -12.161 -7.579 -10.116 1.00 68.44 230 ARG A C 1
ATOM 1838 O O . ARG A 1 230 ? -12.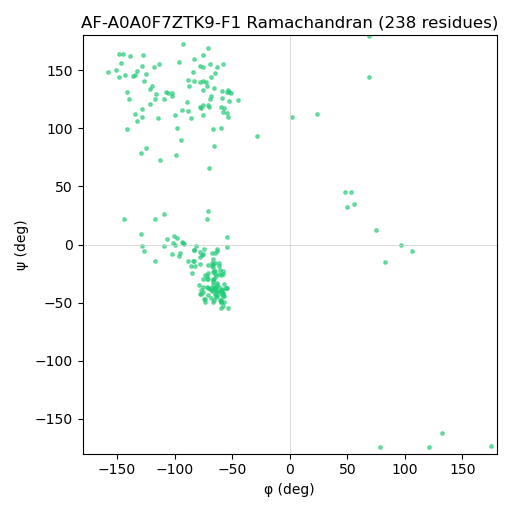500 -8.320 -11.034 1.00 68.44 230 ARG A O 1
ATOM 1845 N N . GLY A 1 231 ? -12.970 -7.268 -9.106 1.00 57.66 231 GLY A N 1
ATOM 1846 C CA . GLY A 1 231 ? -14.376 -7.637 -9.109 1.00 57.66 231 GLY A CA 1
ATOM 1847 C C . GLY A 1 231 ? -15.039 -7.112 -10.382 1.00 57.66 231 GLY A C 1
ATOM 1848 O O . GLY A 1 231 ? -14.896 -5.938 -10.729 1.00 57.66 231 GLY A O 1
ATOM 1849 N N . THR A 1 232 ? -15.786 -7.966 -11.081 1.00 41.84 232 THR A N 1
ATOM 1850 C CA . THR A 1 232 ? -16.846 -7.491 -11.969 1.00 41.84 232 THR A CA 1
ATOM 1851 C C . THR A 1 232 ? -17.817 -6.715 -11.093 1.00 41.84 232 THR A C 1
ATOM 1853 O O . THR A 1 232 ? -18.602 -7.324 -10.367 1.00 41.84 232 THR A O 1
ATOM 1856 N N . MET A 1 233 ? -17.724 -5.384 -11.105 1.00 44.25 233 MET A N 1
ATOM 1857 C CA . MET A 1 233 ? -18.717 -4.514 -10.477 1.00 44.25 233 MET A CA 1
ATOM 1858 C C . MET A 1 233 ? -20.106 -5.042 -10.863 1.00 44.25 233 MET A C 1
ATOM 1860 O O . MET A 1 233 ? -20.362 -5.199 -12.066 1.00 44.25 233 MET A O 1
ATOM 1864 N N . PRO A 1 234 ? -21.001 -5.349 -9.906 1.00 38.28 234 PRO A N 1
ATOM 1865 C CA . PRO A 1 234 ? -22.383 -5.641 -10.240 1.00 38.28 234 PRO A CA 1
ATOM 1866 C C . PRO A 1 234 ? -22.895 -4.475 -11.081 1.00 38.28 234 PRO A C 1
ATOM 1868 O O . PRO A 1 234 ? -22.799 -3.319 -10.662 1.00 38.28 234 PRO A O 1
ATOM 1871 N N . ARG A 1 235 ? -23.388 -4.749 -12.296 1.00 37.16 235 ARG A N 1
ATOM 1872 C CA . ARG A 1 235 ? -24.106 -3.730 -13.065 1.00 37.16 235 ARG A CA 1
ATOM 1873 C C . ARG A 1 235 ? -25.220 -3.232 -12.158 1.00 37.16 235 ARG A C 1
ATOM 1875 O O . ARG A 1 235 ? -26.126 -3.999 -11.843 1.00 37.16 235 ARG A O 1
ATOM 1882 N N . VAL A 1 236 ? -25.140 -1.971 -11.742 1.00 40.75 236 VAL A N 1
ATOM 1883 C CA . VAL A 1 236 ? -26.271 -1.284 -11.127 1.00 40.75 236 VAL A CA 1
ATOM 1884 C C . VAL A 1 236 ? -27.416 -1.432 -12.119 1.00 40.75 236 VAL A C 1
ATOM 1886 O O . VAL A 1 236 ? -27.352 -0.903 -13.233 1.00 40.75 236 VAL A O 1
ATOM 1889 N N . ALA A 1 237 ? -28.414 -2.240 -11.762 1.00 37.59 237 ALA A N 1
ATOM 1890 C CA . ALA A 1 237 ? -29.645 -2.310 -12.519 1.00 37.59 237 ALA A CA 1
ATOM 1891 C C . ALA A 1 237 ? -30.201 -0.887 -12.530 1.00 37.59 237 ALA A C 1
ATOM 1893 O O . ALA A 1 237 ? -30.504 -0.328 -11.475 1.00 37.59 237 ALA A O 1
ATOM 1894 N N . LYS A 1 238 ? -30.255 -0.266 -13.713 1.00 38.09 238 LYS A N 1
ATOM 1895 C CA . LYS A 1 238 ? -30.997 0.981 -13.875 1.00 38.09 238 LYS A CA 1
ATOM 1896 C C . LYS A 1 238 ? -32.425 0.677 -13.435 1.00 38.09 238 LYS A C 1
ATOM 1898 O O . LYS A 1 238 ? -33.053 -0.209 -14.012 1.00 38.09 238 LYS A O 1
ATOM 1903 N N . GLY A 1 239 ? -32.864 1.356 -12.379 1.00 48.56 239 GLY A N 1
ATOM 1904 C CA . GLY A 1 239 ? -34.240 1.300 -11.911 1.00 48.56 239 GLY A CA 1
ATOM 1905 C C . GLY A 1 239 ? -35.187 1.571 -13.074 1.00 48.56 239 GLY A C 1
ATOM 1906 O O . GLY A 1 239 ? -34.960 2.494 -13.860 1.00 48.56 239 GLY A O 1
ATOM 1907 N N . SER A 1 240 ? -36.168 0.682 -13.182 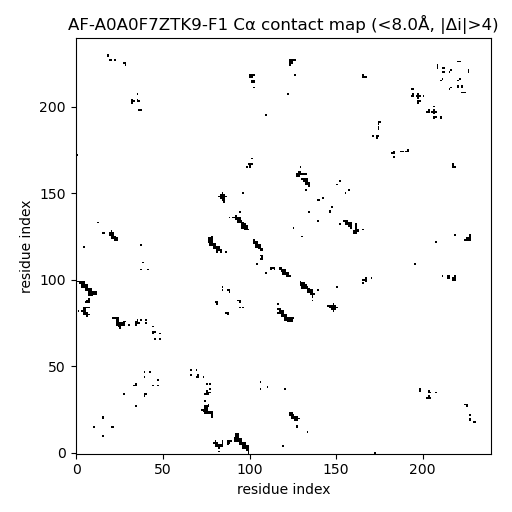1.00 40.06 240 SER A N 1
ATOM 1908 C CA . SER A 1 240 ? -37.374 0.761 -14.006 1.00 40.06 240 SER A CA 1
ATOM 1909 C C . SER A 1 240 ? -38.174 2.030 -13.760 1.00 40.06 240 SER A C 1
ATOM 1911 O O . SER A 1 240 ? -38.286 2.393 -12.565 1.00 40.06 240 SER A O 1
#

InterPro domains:
  IPR001144 Heat-labile enterotoxin, A chain [PF01375] (5-163)
  IPR001144 Heat-labile enterotoxin, A chain [PR00771] (6-26)
  IPR001144 Heat-labile enterotoxin, A chain [PR00771] (122-142)

Solvent-accessible surface area (backbone atoms only — not comparable to full-atom values): 13751 Å² total; per-residue (Å²): 109,66,73,49,30,14,32,38,34,75,67,48,72,69,60,32,50,76,55,50,21,51,69,28,44,61,65,40,80,82,48,63,56,65,27,58,35,63,66,55,57,74,55,31,61,62,51,56,51,48,62,58,40,67,76,50,88,79,59,97,71,59,57,68,58,55,46,53,53,47,52,70,64,44,45,25,32,43,33,78,29,8,61,26,38,40,69,22,32,74,97,26,51,24,35,33,41,27,53,40,47,73,47,49,41,55,47,34,78,72,68,75,41,94,49,95,59,46,40,27,35,17,54,38,24,45,52,37,40,39,30,48,25,32,32,47,35,73,61,46,62,68,73,33,96,83,40,51,52,68,84,54,79,89,70,32,53,71,38,89,65,36,45,80,81,54,57,49,85,81,62,66,63,62,62,75,56,99,81,66,99,71,90,72,68,97,72,40,85,78,60,64,47,58,65,60,43,16,78,71,37,101,49,26,54,64,28,54,48,52,49,38,68,74,44,16,64,72,74,67,53,82,83,59,78,55,66,60,64,82,71,80,72,77,76,77,73,77,81,131

Sequence (240 aa):
MPLFLYRGDKRSPQEISLRGGFHPRGDYAAAGPEVFSIRRHKDGPMYWAANFASDLEHHEEGWQEIYQERLRQWTTAYVSTSKSADFARDRKDWVYKIRATPNLINVEDTLDEFDVEEEFVALGGILWSQVVGWISGDDFDSIAEDGPSELTDAQIELNSAFDSTLLAETYCPYVWQPLRGEACDNNAEQDENALVRAVRADDLPTSAKAFMDQFGAAVRWTGSFPLIARGTMPRVAKGS

Foldseek 3Di:
DDQKWKAFAQDDLVRQVLQQHFAWPDDVQPDDLCLLALVDVVCDLVNVLVVVVVVVVDPPPDSVVSSVVSNNVDTHQWDKIALFQLLNLVVGFKMWIFGDFLQWAQSCLLVVHDDPRSITIRGLGGGSLRTQFMATSVLQCVPDVSGGRDDDPVSGDGDPSHDPQLDCVPVDVPLRDPDDDDDDDPPSVVVNCLSSCCNVPPRVPVSSLVSCVVGVVSLVDPSDDNSRPRDPNPPPPDDD

Mean predicted aligned error: 10.06 Å

Organism: NCBI:txid1043627